Protein AF-A0A8J4FXW0-F1 (afdb_monomer)

Structure (mmCIF, N/CA/C/O backbone):
data_AF-A0A8J4FXW0-F1
#
_entry.id   AF-A0A8J4FXW0-F1
#
loop_
_atom_site.group_PDB
_atom_site.id
_atom_site.type_symbol
_atom_site.label_atom_id
_atom_site.label_alt_id
_atom_site.label_comp_id
_atom_site.label_asym_id
_atom_site.label_entity_id
_atom_site.label_seq_id
_atom_site.pdbx_PDB_ins_code
_atom_site.Cartn_x
_atom_site.Cartn_y
_atom_site.Cartn_z
_atom_site.occupancy
_atom_site.B_iso_or_equiv
_atom_site.auth_seq_id
_atom_site.auth_comp_id
_atom_site.auth_asym_id
_atom_site.auth_atom_id
_atom_site.pdbx_PDB_model_num
ATOM 1 N N . GLY A 1 1 ? -4.677 16.506 39.421 1.00 51.38 1 GLY A N 1
ATOM 2 C CA . GLY A 1 1 ? -5.575 15.761 38.526 1.00 51.38 1 GLY A CA 1
ATOM 3 C C . GLY A 1 1 ? -5.037 14.361 38.397 1.00 51.38 1 GLY A C 1
ATOM 4 O O . GLY A 1 1 ? -3.988 14.200 37.791 1.00 51.38 1 GLY A O 1
ATOM 5 N N . SER A 1 2 ? -5.685 13.391 39.041 1.00 72.25 2 SER A N 1
ATOM 6 C CA . SER A 1 2 ? -5.385 11.975 38.833 1.00 72.25 2 SER A CA 1
ATOM 7 C C . SER A 1 2 ? -5.849 11.640 37.423 1.00 72.25 2 SER A C 1
ATOM 9 O O . SER A 1 2 ? -7.040 11.731 37.149 1.00 72.25 2 SER A O 1
ATOM 11 N N . VAL A 1 3 ? -4.926 11.344 36.512 1.00 66.56 3 VAL A N 1
ATOM 12 C CA . VAL A 1 3 ? -5.305 10.747 35.228 1.00 66.56 3 VAL A CA 1
ATOM 13 C C . VAL A 1 3 ? -5.977 9.419 35.565 1.00 66.56 3 VAL A C 1
ATOM 15 O O . VAL A 1 3 ? -5.443 8.665 36.381 1.00 66.56 3 VAL A O 1
ATOM 18 N N . ASP A 1 4 ? -7.168 9.170 35.024 1.00 86.75 4 ASP A N 1
ATOM 19 C CA . ASP A 1 4 ? -7.931 7.960 35.317 1.00 86.75 4 ASP A CA 1
ATOM 20 C C . ASP A 1 4 ? -7.099 6.729 34.952 1.00 86.75 4 ASP A C 1
ATOM 22 O O . ASP A 1 4 ? -6.928 6.399 33.778 1.00 86.75 4 ASP A O 1
ATOM 26 N N . ASN A 1 5 ? -6.581 6.040 35.974 1.00 90.69 5 ASN A N 1
ATOM 27 C CA . ASN A 1 5 ? -5.757 4.834 35.836 1.00 90.69 5 ASN A CA 1
ATOM 28 C C . ASN A 1 5 ? -6.419 3.803 34.908 1.00 90.69 5 ASN A C 1
ATOM 30 O O . ASN A 1 5 ? -5.742 3.092 34.175 1.00 90.69 5 ASN A O 1
ATOM 34 N N . LYS A 1 6 ? -7.756 3.769 34.889 1.00 90.19 6 LYS A N 1
ATOM 35 C CA . LYS A 1 6 ? -8.545 2.896 34.022 1.00 90.19 6 LYS A CA 1
ATOM 36 C C . LYS A 1 6 ? -8.285 3.133 32.526 1.00 90.19 6 LYS A C 1
ATOM 38 O O . LYS A 1 6 ? -8.030 2.170 31.811 1.00 90.19 6 LYS A O 1
ATOM 43 N N . LEU A 1 7 ? -8.261 4.390 32.075 1.00 89.94 7 LEU A N 1
ATOM 44 C CA . LEU A 1 7 ? -7.981 4.731 30.672 1.00 89.94 7 LEU A CA 1
ATOM 45 C C . LEU A 1 7 ? -6.551 4.354 30.266 1.00 89.94 7 LEU A C 1
ATOM 47 O O . LEU A 1 7 ? -6.287 4.031 29.110 1.00 89.94 7 LEU A O 1
ATOM 51 N N . TRP A 1 8 ? -5.615 4.385 31.217 1.00 92.94 8 TRP A N 1
ATOM 52 C CA . TRP A 1 8 ? -4.237 3.976 30.966 1.00 92.94 8 TRP A CA 1
ATOM 53 C C . TRP A 1 8 ? -4.123 2.464 30.727 1.00 92.94 8 TRP A C 1
ATOM 55 O O . TRP A 1 8 ? -3.470 2.056 29.767 1.00 92.94 8 TRP A O 1
ATOM 65 N N . TYR A 1 9 ? -4.803 1.641 31.532 1.00 94.56 9 TYR A N 1
ATOM 66 C CA . TYR A 1 9 ? -4.827 0.188 31.332 1.00 94.56 9 TYR A CA 1
ATOM 67 C C . TYR A 1 9 ? -5.561 -0.227 30.052 1.00 94.56 9 TYR A C 1
ATOM 69 O O . TYR A 1 9 ? -5.080 -1.115 29.352 1.00 94.56 9 TYR A O 1
ATOM 77 N N . GLU A 1 10 ? -6.673 0.430 29.706 1.00 94.31 10 GLU A N 1
ATOM 78 C CA . GLU A 1 10 ? -7.373 0.183 28.433 1.00 94.31 10 GLU A CA 1
ATOM 79 C C . GLU A 1 10 ? -6.451 0.462 27.239 1.00 94.31 10 GLU A C 1
ATOM 81 O O . GLU A 1 10 ? -6.286 -0.385 26.361 1.00 94.31 10 GLU A O 1
ATOM 86 N N . ARG A 1 11 ? -5.739 1.595 27.264 1.00 94.88 11 ARG A N 1
ATOM 87 C CA . ARG A 1 11 ? -4.770 1.941 26.219 1.00 94.88 11 ARG A CA 1
ATOM 88 C C . ARG A 1 11 ? -3.597 0.961 26.140 1.00 94.88 11 ARG A C 1
ATOM 90 O O . ARG A 1 11 ? -3.092 0.705 25.051 1.00 94.88 11 ARG A O 1
ATOM 97 N N . LEU A 1 12 ? -3.136 0.425 27.270 1.00 95.88 12 LEU A N 1
ATOM 98 C CA . LEU A 1 12 ? -2.104 -0.614 27.265 1.00 95.88 12 LEU A C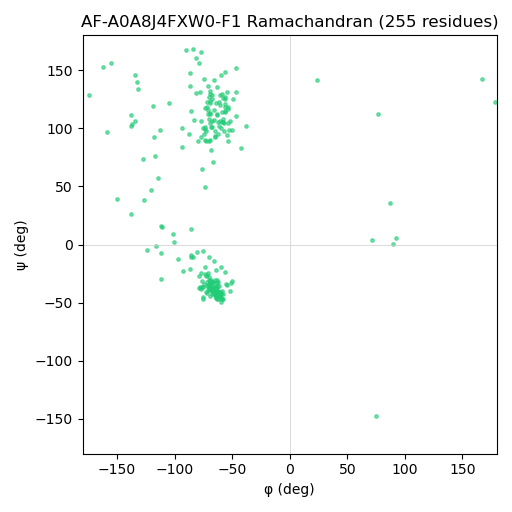A 1
ATOM 99 C C . LEU A 1 12 ? -2.594 -1.915 26.626 1.00 95.88 12 LEU A C 1
ATOM 101 O O . LEU A 1 12 ? -1.815 -2.545 25.914 1.00 95.88 12 LEU A O 1
ATOM 105 N N . GLY A 1 13 ? -3.859 -2.283 26.840 1.00 96.56 13 GLY A N 1
ATOM 106 C CA . GLY A 1 13 ? -4.484 -3.422 26.165 1.00 96.56 13 GLY A CA 1
ATOM 107 C C . GLY A 1 13 ? -4.475 -3.254 24.646 1.00 96.56 13 GLY A C 1
ATOM 108 O O . GLY A 1 13 ? -3.958 -4.112 23.939 1.00 96.56 13 GLY A O 1
ATOM 109 N N . GLU A 1 14 ? -4.918 -2.096 24.149 1.00 94.25 14 GLU A N 1
ATOM 110 C CA . GLU A 1 14 ? -4.908 -1.795 22.707 1.00 94.25 14 GLU A CA 1
ATOM 111 C C . GLU A 1 14 ? -3.497 -1.855 22.095 1.00 94.25 14 GLU A C 1
ATOM 113 O O . GLU A 1 14 ? -3.308 -2.351 20.982 1.00 94.25 14 GLU A O 1
ATOM 118 N N . ILE A 1 15 ? -2.487 -1.358 22.818 1.00 96.19 15 ILE A N 1
ATOM 119 C CA . ILE A 1 15 ? -1.088 -1.407 22.369 1.00 96.19 15 ILE A CA 1
ATOM 120 C C . ILE A 1 15 ? -0.577 -2.852 22.333 1.00 96.19 15 ILE A C 1
ATOM 122 O O . ILE A 1 15 ? 0.146 -3.210 21.400 1.00 96.19 15 ILE A O 1
ATOM 126 N N . ALA A 1 16 ? -0.939 -3.672 23.321 1.00 96.69 16 ALA A N 1
ATOM 127 C CA . ALA A 1 16 ? -0.552 -5.078 23.369 1.00 96.69 16 ALA A CA 1
ATOM 128 C C . ALA A 1 16 ? -1.165 -5.868 22.202 1.00 96.69 16 ALA A C 1
ATOM 130 O O . ALA A 1 16 ? -0.438 -6.574 21.504 1.00 96.69 16 ALA A O 1
ATOM 131 N N . ASP A 1 17 ? -2.454 -5.668 21.920 1.00 95.44 17 ASP A N 1
ATOM 132 C CA . ASP A 1 17 ? -3.143 -6.317 20.798 1.00 95.44 17 ASP A CA 1
ATOM 133 C C . ASP A 1 17 ? -2.530 -5.916 19.447 1.00 95.44 17 ASP A C 1
ATOM 135 O O . ASP A 1 17 ? -2.297 -6.757 18.574 1.00 95.44 17 ASP A O 1
ATOM 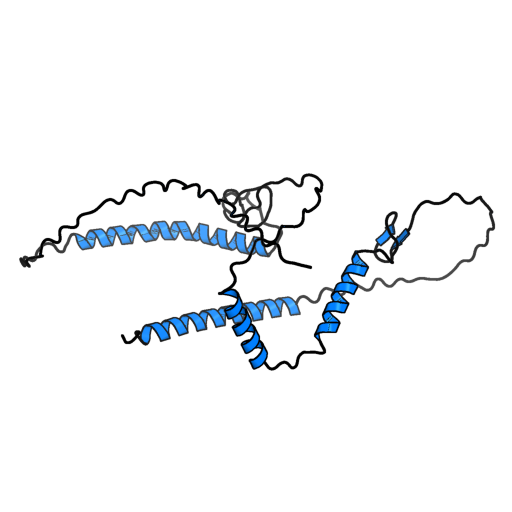139 N N . TYR A 1 18 ? -2.198 -4.631 19.280 1.00 93.94 18 TYR A N 1
ATOM 140 C CA . TYR A 1 18 ? -1.522 -4.145 18.077 1.00 93.94 18 TYR A CA 1
ATOM 141 C C . TYR A 1 18 ? -0.119 -4.751 17.912 1.00 93.94 18 TYR A C 1
ATOM 143 O O . TYR A 1 18 ? 0.279 -5.116 16.801 1.00 93.94 18 TYR A O 1
ATOM 151 N N . ALA A 1 19 ? 0.637 -4.876 19.007 1.00 95.19 19 ALA A N 1
ATOM 152 C CA . ALA A 1 19 ? 1.964 -5.484 18.992 1.00 95.19 19 ALA A CA 1
ATOM 153 C C . ALA A 1 19 ? 1.907 -6.979 18.632 1.00 95.19 19 ALA A C 1
ATOM 155 O O . ALA A 1 19 ? 2.713 -7.434 17.818 1.00 95.19 19 ALA A O 1
ATOM 156 N N . GLU A 1 20 ? 0.930 -7.714 19.167 1.00 97.50 20 GLU A N 1
ATOM 157 C CA . GLU A 1 20 ? 0.695 -9.128 18.856 1.00 97.50 20 GLU A CA 1
ATOM 158 C C . GLU A 1 20 ? 0.349 -9.319 17.372 1.00 97.50 20 GLU A C 1
ATOM 160 O O . GLU A 1 20 ? 0.965 -10.131 16.677 1.00 97.50 20 GLU A O 1
ATOM 165 N N . GLN A 1 21 ? -0.557 -8.496 16.835 1.00 95.12 21 GLN A N 1
ATOM 166 C CA . GLN A 1 21 ? -0.909 -8.533 15.414 1.00 95.12 21 GLN A CA 1
ATOM 167 C C . GLN A 1 21 ? 0.302 -8.240 14.512 1.00 95.12 21 GLN A C 1
ATOM 169 O O . GLN A 1 21 ? 0.498 -8.884 13.476 1.00 95.12 21 GLN A O 1
ATOM 174 N N . TYR A 1 22 ? 1.136 -7.271 14.892 1.00 95.50 22 TYR A N 1
ATOM 175 C CA . TYR A 1 22 ? 2.355 -6.949 14.154 1.00 95.50 22 TYR A CA 1
ATOM 176 C C . TYR A 1 22 ? 3.369 -8.101 14.188 1.00 95.50 22 TYR A C 1
ATOM 178 O O . TYR A 1 22 ? 3.979 -8.419 13.163 1.00 95.50 22 TYR A O 1
ATOM 186 N N . TRP A 1 23 ? 3.522 -8.757 15.338 1.00 95.81 23 TRP A N 1
ATOM 187 C CA . TRP A 1 23 ? 4.402 -9.912 15.483 1.00 95.81 23 TRP A CA 1
ATOM 188 C C . TRP A 1 23 ? 3.940 -11.095 14.624 1.00 95.81 23 TRP A C 1
ATOM 190 O O . TRP A 1 23 ? 4.754 -11.670 13.900 1.00 95.81 23 TRP A O 1
ATOM 200 N N . GLN A 1 24 ? 2.639 -11.390 14.597 1.00 94.06 24 GLN A N 1
ATOM 201 C CA . GLN A 1 24 ? 2.073 -12.432 13.732 1.00 94.06 24 GLN A CA 1
ATOM 202 C C . GLN A 1 24 ? 2.333 -12.156 12.243 1.00 94.06 24 GLN A C 1
ATOM 204 O O . GLN A 1 24 ? 2.748 -13.059 11.513 1.00 94.06 24 GLN A O 1
ATOM 209 N N . ASN A 1 25 ? 2.193 -10.902 11.799 1.00 92.12 25 ASN A N 1
ATOM 210 C CA . ASN A 1 25 ? 2.532 -10.511 10.426 1.00 92.12 25 ASN A CA 1
ATOM 211 C C . ASN A 1 25 ? 4.021 -10.739 10.108 1.00 92.12 25 ASN A C 1
ATOM 213 O O . ASN A 1 25 ? 4.352 -11.205 9.019 1.00 92.12 25 ASN A O 1
ATOM 217 N N . LEU A 1 26 ? 4.927 -10.437 11.046 1.00 92.75 26 LEU A N 1
ATOM 218 C CA . LEU A 1 26 ? 6.362 -10.683 10.865 1.00 92.75 26 LEU A CA 1
ATOM 219 C C . LEU A 1 26 ? 6.697 -12.175 10.796 1.00 92.75 26 LEU A C 1
ATOM 221 O O . LEU A 1 26 ? 7.518 -12.575 9.970 1.00 92.75 26 LEU A O 1
ATOM 225 N N . VAL A 1 27 ? 6.068 -12.993 11.642 1.00 94.50 27 VAL A N 1
ATOM 226 C CA . VAL A 1 27 ? 6.230 -14.453 11.608 1.00 94.50 27 VAL A CA 1
ATOM 227 C C . VAL A 1 27 ? 5.770 -15.002 10.259 1.00 94.50 27 VAL A C 1
ATOM 229 O O . VAL A 1 27 ? 6.479 -15.811 9.664 1.00 94.50 27 VAL A O 1
ATOM 232 N N . GLN A 1 28 ? 4.639 -14.517 9.741 1.00 91.50 28 GLN A N 1
ATOM 233 C CA . GLN A 1 28 ? 4.128 -14.927 8.436 1.00 91.50 28 GLN A CA 1
ATOM 234 C C . GLN A 1 28 ? 5.070 -14.533 7.291 1.00 91.50 28 GLN A C 1
ATOM 236 O O . GLN A 1 28 ? 5.383 -15.374 6.455 1.00 91.50 28 GLN A O 1
ATOM 241 N N . ILE A 1 29 ? 5.577 -13.296 7.278 1.00 88.69 29 ILE A N 1
ATOM 242 C CA . ILE A 1 29 ? 6.549 -12.850 6.264 1.00 88.69 29 ILE A CA 1
ATOM 243 C C . ILE A 1 29 ? 7.809 -13.719 6.308 1.00 88.69 29 ILE A C 1
ATOM 245 O O . ILE A 1 29 ? 8.311 -14.138 5.270 1.00 88.69 29 ILE A O 1
ATOM 249 N N . LYS A 1 30 ? 8.307 -14.033 7.508 1.00 93.25 30 LYS A N 1
ATOM 250 C CA . LYS A 1 30 ? 9.492 -14.880 7.657 1.00 93.25 30 LYS A CA 1
ATOM 251 C C . LYS A 1 30 ? 9.247 -16.308 7.160 1.00 93.25 30 LYS A C 1
ATOM 253 O O . LYS A 1 30 ? 10.141 -16.895 6.563 1.00 93.25 30 LYS A O 1
ATOM 258 N N . ALA A 1 31 ? 8.055 -16.857 7.392 1.00 92.62 31 ALA A N 1
ATOM 259 C CA . ALA A 1 31 ? 7.677 -18.162 6.858 1.00 92.62 31 ALA A CA 1
ATOM 260 C C . ALA A 1 31 ? 7.626 -18.150 5.318 1.00 92.62 31 ALA A C 1
ATOM 262 O O . ALA A 1 31 ? 8.165 -19.053 4.685 1.00 92.62 31 ALA A O 1
ATOM 263 N N . GLU A 1 32 ? 7.060 -17.097 4.719 1.00 89.25 32 GLU A N 1
ATOM 264 C CA . GLU A 1 32 ? 7.025 -16.918 3.260 1.00 89.25 32 GLU A CA 1
ATOM 265 C C . GLU A 1 32 ? 8.438 -16.783 2.651 1.00 89.25 32 GLU A C 1
ATOM 267 O O . GLU A 1 32 ? 8.697 -17.330 1.577 1.00 89.25 32 GLU A O 1
ATOM 272 N N . ASP A 1 33 ? 9.367 -16.111 3.341 1.00 87.81 33 ASP A N 1
ATOM 273 C CA . ASP A 1 33 ? 10.764 -15.968 2.903 1.00 87.81 33 ASP A CA 1
ATOM 274 C C . ASP A 1 33 ? 11.559 -17.286 2.989 1.00 87.81 33 ASP A C 1
ATOM 276 O O . ASP A 1 33 ? 12.371 -17.566 2.105 1.00 87.81 33 ASP A O 1
ATOM 280 N N . GLU A 1 34 ? 11.332 -18.113 4.017 1.00 86.81 34 GLU A N 1
ATOM 281 C CA . GLU A 1 34 ? 11.979 -19.433 4.148 1.00 86.81 34 GLU A CA 1
ATOM 282 C C . GLU A 1 34 ? 11.478 -20.429 3.086 1.00 86.81 34 GLU A C 1
ATOM 284 O O . GLU A 1 34 ? 12.264 -21.214 2.541 1.00 86.81 34 GLU A O 1
ATOM 289 N N . ASP A 1 35 ? 10.189 -20.364 2.735 1.00 84.62 35 ASP A N 1
ATOM 290 C CA . ASP A 1 35 ? 9.612 -21.172 1.655 1.00 84.62 35 ASP A CA 1
ATOM 291 C C . ASP A 1 35 ? 10.066 -20.691 0.267 1.00 84.62 35 ASP A C 1
ATOM 293 O O . ASP A 1 35 ? 10.174 -21.488 -0.675 1.00 84.62 35 ASP A O 1
ATOM 297 N N . TYR A 1 36 ? 10.426 -19.410 0.130 1.00 75.19 36 TYR A N 1
ATOM 298 C CA . TYR A 1 36 ? 11.089 -18.883 -1.059 1.00 75.19 36 TYR A CA 1
ATOM 299 C C . TYR A 1 36 ? 12.573 -19.281 -1.081 1.00 75.19 36 TYR A C 1
ATOM 301 O O . TYR A 1 36 ? 13.479 -18.450 -1.096 1.00 75.19 36 TYR A O 1
ATOM 309 N N . LYS A 1 37 ? 12.856 -20.583 -1.193 1.00 71.00 37 LYS A N 1
ATOM 310 C CA . LYS A 1 37 ? 14.116 -21.025 -1.801 1.00 71.00 37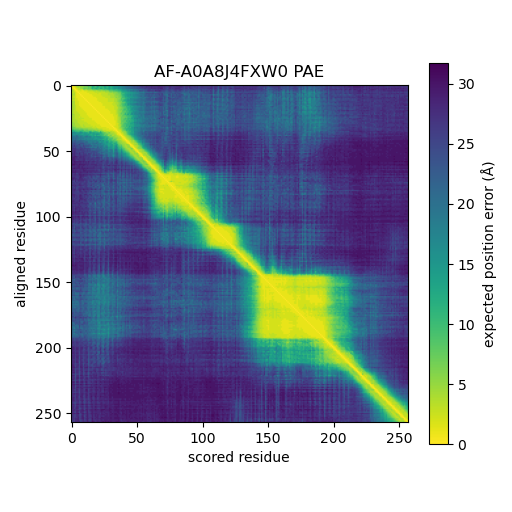 LYS A CA 1
ATOM 311 C C . LYS A 1 37 ? 14.035 -20.657 -3.279 1.00 71.00 37 LYS A C 1
ATOM 313 O O . LYS A 1 37 ? 13.298 -21.330 -4.006 1.00 71.00 37 LYS A O 1
ATOM 318 N N . PRO A 1 38 ? 14.757 -19.625 -3.770 1.00 63.19 38 PRO A N 1
ATOM 319 C CA . PRO A 1 38 ? 14.811 -19.393 -5.201 1.00 63.19 38 PRO A CA 1
ATOM 320 C C . PRO A 1 38 ? 15.323 -20.692 -5.804 1.00 63.19 38 PRO A C 1
ATOM 322 O O . PRO A 1 38 ? 16.410 -21.142 -5.432 1.00 63.19 38 PRO A O 1
ATOM 325 N N . ALA A 1 39 ? 14.507 -21.323 -6.655 1.00 58.81 39 ALA A N 1
ATOM 326 C CA . ALA A 1 39 ? 14.891 -22.529 -7.363 1.00 58.81 39 ALA A CA 1
ATOM 327 C C . ALA A 1 39 ? 16.285 -22.265 -7.918 1.00 58.81 39 ALA A C 1
ATOM 329 O O . ALA A 1 39 ? 16.471 -21.364 -8.742 1.00 58.81 39 ALA A O 1
ATOM 330 N N . THR A 1 40 ? 17.274 -22.957 -7.356 1.00 61.03 40 THR A N 1
ATOM 331 C CA . THR A 1 40 ? 18.656 -22.872 -7.790 1.00 61.03 40 THR A CA 1
ATOM 332 C C . THR A 1 40 ? 18.593 -23.242 -9.254 1.00 61.03 40 THR A C 1
ATOM 334 O O . THR A 1 40 ? 18.303 -24.387 -9.594 1.00 61.03 40 THR A O 1
ATOM 337 N N . ALA A 1 41 ? 18.706 -22.224 -10.114 1.00 55.94 41 ALA A N 1
ATOM 338 C CA . ALA A 1 41 ? 18.569 -22.394 -11.547 1.00 55.94 41 ALA A CA 1
ATOM 339 C C . ALA A 1 41 ? 19.471 -23.571 -11.922 1.00 55.94 41 ALA A C 1
ATOM 341 O O . ALA A 1 41 ? 20.638 -23.552 -11.508 1.00 55.94 41 ALA A O 1
ATOM 342 N N . PRO A 1 42 ? 18.942 -24.612 -12.594 1.00 59.28 42 PRO A N 1
ATOM 343 C CA . PRO A 1 42 ? 19.700 -25.825 -12.835 1.00 59.28 42 PRO A CA 1
ATOM 344 C C . PRO A 1 42 ? 21.002 -25.403 -13.490 1.00 59.28 42 PRO A C 1
ATOM 346 O O . PRO A 1 42 ? 20.989 -24.735 -14.530 1.00 59.28 42 PRO A O 1
ATOM 349 N N . ALA A 1 43 ? 22.108 -25.699 -12.806 1.00 55.91 43 ALA A N 1
ATOM 350 C CA . ALA A 1 43 ? 23.442 -25.401 -13.276 1.00 55.91 43 ALA A CA 1
ATOM 351 C C . ALA A 1 43 ? 23.534 -25.968 -14.690 1.00 55.91 43 ALA A C 1
ATOM 353 O O . ALA A 1 43 ? 23.528 -27.181 -14.891 1.00 55.91 43 ALA A O 1
ATOM 354 N N . ARG A 1 44 ? 23.506 -25.076 -15.682 1.00 54.31 44 ARG A N 1
ATOM 355 C CA . ARG A 1 44 ? 23.578 -25.439 -17.088 1.00 54.31 44 ARG A CA 1
ATOM 356 C C . ARG A 1 44 ? 25.004 -25.928 -17.300 1.00 54.31 44 ARG A C 1
ATOM 358 O O . ARG A 1 44 ? 25.903 -25.124 -17.540 1.00 54.31 44 ARG A O 1
ATOM 365 N N . ALA A 1 45 ? 25.201 -27.227 -17.091 1.00 50.50 45 ALA A N 1
ATOM 366 C CA . ALA A 1 45 ? 26.443 -27.932 -17.323 1.00 50.50 45 ALA A CA 1
ATOM 367 C C . ALA A 1 45 ? 26.867 -27.645 -18.766 1.00 50.50 45 ALA A C 1
ATOM 369 O O . ALA A 1 45 ? 26.251 -28.106 -19.724 1.00 50.50 45 ALA A O 1
ATOM 370 N N . GLN A 1 46 ? 27.870 -26.783 -18.920 1.00 56.72 46 GLN A N 1
ATOM 371 C CA . GLN A 1 46 ? 28.567 -26.617 -20.181 1.00 56.72 46 GLN A CA 1
ATOM 372 C C . GLN A 1 46 ? 29.438 -27.854 -20.368 1.00 56.72 46 GLN A C 1
ATOM 374 O O . GLN A 1 46 ? 30.600 -27.880 -19.967 1.00 56.72 46 GLN A O 1
ATOM 379 N N . GLU A 1 47 ? 28.866 -28.879 -20.989 1.00 46.16 47 GLU A N 1
ATOM 380 C CA . GLU A 1 47 ? 29.636 -29.908 -21.672 1.00 46.16 47 GLU A CA 1
ATOM 381 C C . GLU A 1 47 ? 30.401 -29.230 -22.816 1.00 46.16 47 GLU A C 1
ATOM 383 O O . GLU A 1 47 ? 29.875 -28.959 -23.894 1.00 46.16 47 GLU A O 1
ATOM 388 N N . ARG A 1 48 ? 31.659 -28.869 -22.553 1.00 50.00 48 ARG A N 1
ATOM 389 C CA . ARG A 1 48 ? 32.633 -28.541 -23.595 1.00 50.00 48 ARG A CA 1
ATOM 390 C C . ARG A 1 48 ? 33.420 -29.803 -23.915 1.00 50.00 48 ARG A C 1
ATOM 392 O O . ARG A 1 48 ? 34.513 -30.021 -23.400 1.00 50.00 48 ARG A O 1
ATOM 399 N N . SER A 1 49 ? 32.851 -30.623 -24.788 1.00 51.66 49 SER A N 1
ATOM 400 C CA . SER A 1 49 ? 33.576 -31.660 -25.507 1.00 51.66 49 SER A CA 1
ATOM 401 C C . SER A 1 49 ? 34.459 -31.030 -26.592 1.00 51.66 49 SER A C 1
ATOM 403 O O . SER A 1 49 ? 33.973 -30.358 -27.498 1.00 51.66 49 SER A O 1
ATOM 405 N N . GLY A 1 50 ? 35.764 -31.235 -26.423 1.00 47.72 50 GLY A N 1
ATOM 406 C CA . GLY A 1 50 ? 36.796 -31.565 -27.411 1.00 47.72 50 GLY A CA 1
ATOM 407 C C . GLY A 1 50 ? 36.667 -31.236 -28.910 1.00 47.72 50 GLY A C 1
ATOM 408 O O . GLY A 1 50 ? 35.691 -31.550 -29.578 1.00 47.72 50 GLY A O 1
ATOM 409 N N . SER A 1 51 ? 37.834 -30.839 -29.436 1.00 48.94 51 SER A N 1
ATOM 410 C CA . SER A 1 51 ? 38.402 -31.135 -30.767 1.00 48.94 51 SER A CA 1
ATOM 411 C C . SER A 1 51 ? 37.864 -30.401 -32.005 1.00 48.94 51 SER A C 1
ATOM 413 O O . SER A 1 51 ? 36.783 -30.676 -32.500 1.00 48.94 51 SER A O 1
ATOM 415 N N . ALA A 1 52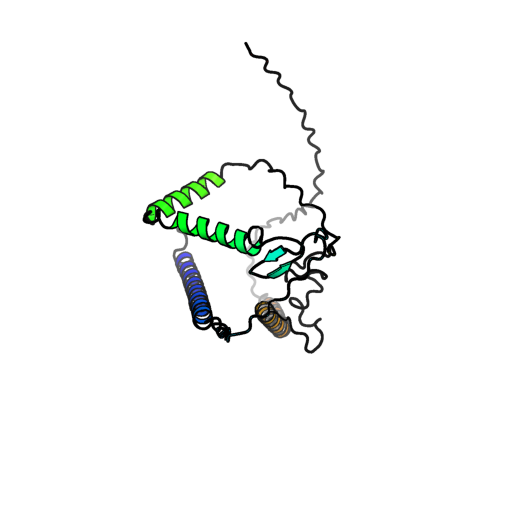 ? 38.699 -29.541 -32.599 1.00 42.72 52 ALA A N 1
ATOM 416 C CA . ALA A 1 52 ? 39.564 -29.937 -33.719 1.00 42.72 52 ALA A CA 1
ATOM 417 C C . ALA A 1 52 ? 40.380 -28.730 -34.217 1.00 42.72 52 ALA A C 1
ATOM 419 O O . ALA A 1 52 ? 39.837 -27.702 -34.619 1.00 42.72 52 ALA A O 1
ATOM 420 N N . GLN A 1 53 ? 41.704 -28.884 -34.207 1.00 52.38 53 GLN A N 1
ATOM 421 C CA . GLN A 1 53 ? 42.635 -28.053 -34.961 1.00 52.38 53 GLN A CA 1
ATOM 422 C C . GLN A 1 53 ? 42.270 -28.097 -36.448 1.00 52.38 53 GLN A C 1
ATOM 424 O O . GLN A 1 53 ? 42.258 -29.180 -37.032 1.00 52.38 53 GLN A O 1
ATOM 429 N N . ARG A 1 54 ? 42.084 -26.937 -37.084 1.00 44.88 54 ARG A N 1
ATOM 430 C CA . ARG A 1 54 ? 42.490 -26.756 -38.480 1.00 44.88 54 ARG A CA 1
ATOM 431 C C . ARG A 1 54 ? 43.141 -25.397 -38.677 1.00 44.88 54 ARG A C 1
ATOM 433 O O . ARG A 1 54 ? 42.522 -24.344 -38.584 1.00 44.88 54 ARG A O 1
ATOM 440 N N . ASP A 1 55 ? 44.429 -25.527 -38.927 1.00 47.91 55 ASP A N 1
ATOM 441 C CA . ASP A 1 55 ? 45.363 -24.578 -39.489 1.00 47.91 55 ASP A CA 1
ATOM 442 C C . ASP A 1 55 ? 44.859 -24.094 -40.861 1.00 47.91 55 ASP A C 1
ATOM 444 O O . ASP A 1 55 ? 44.548 -24.903 -41.739 1.00 47.91 55 ASP A O 1
ATOM 448 N N . SER A 1 56 ? 44.737 -22.780 -41.048 1.00 48.41 56 SER A N 1
ATOM 449 C CA . SER A 1 56 ? 44.745 -22.181 -42.383 1.00 48.41 56 SER A CA 1
ATOM 450 C C . SER A 1 56 ? 45.115 -20.708 -42.288 1.00 48.41 56 SER A C 1
ATOM 452 O O . SER A 1 56 ? 44.312 -19.815 -42.009 1.00 48.41 56 SER A O 1
ATOM 454 N N . THR A 1 57 ? 46.397 -20.480 -42.516 1.00 58.88 57 THR A N 1
ATOM 455 C CA . THR A 1 57 ? 47.015 -19.196 -42.789 1.00 58.88 57 THR A CA 1
ATOM 456 C C . THR A 1 57 ? 46.388 -18.554 -44.030 1.00 58.88 57 THR A C 1
ATOM 458 O O . THR A 1 57 ? 46.657 -18.938 -45.166 1.00 58.88 57 THR A O 1
ATOM 461 N N . ARG A 1 58 ? 45.590 -17.496 -43.845 1.00 43.16 58 ARG A N 1
ATOM 462 C CA . ARG A 1 58 ? 45.325 -16.542 -44.930 1.00 43.16 58 ARG A CA 1
ATOM 463 C C . ARG A 1 58 ? 45.348 -15.111 -44.414 1.00 43.16 58 ARG A C 1
ATOM 465 O O . ARG A 1 58 ? 44.415 -14.624 -43.787 1.00 43.16 58 ARG A O 1
ATOM 472 N N . ARG A 1 59 ? 46.479 -14.458 -44.692 1.00 52.75 59 ARG A N 1
ATOM 473 C CA . ARG A 1 59 ? 46.702 -13.018 -44.556 1.00 52.75 59 ARG A CA 1
ATOM 474 C C . ARG A 1 59 ? 45.649 -12.264 -45.371 1.00 52.75 59 ARG A C 1
ATOM 476 O O . ARG A 1 59 ? 45.671 -12.309 -46.597 1.00 52.75 59 ARG A O 1
ATOM 483 N N . THR A 1 60 ? 44.787 -11.528 -44.681 1.00 47.25 60 THR A N 1
ATOM 484 C CA . THR A 1 60 ? 44.032 -10.398 -45.232 1.00 47.25 60 THR A CA 1
ATOM 485 C C . THR A 1 60 ? 44.161 -9.224 -44.273 1.00 47.25 60 THR A C 1
ATOM 487 O O . THR A 1 60 ? 44.067 -9.390 -43.059 1.00 47.25 60 THR A O 1
ATOM 490 N N . SER A 1 61 ? 44.442 -8.065 -44.854 1.00 44.56 61 SER A N 1
ATOM 491 C CA . SER A 1 61 ? 44.806 -6.786 -44.249 1.00 44.56 61 SER A CA 1
ATOM 492 C C . SER A 1 61 ? 43.931 -6.338 -43.062 1.00 44.56 61 SER A C 1
ATOM 494 O O . SER A 1 61 ? 42.739 -6.657 -43.023 1.00 44.56 61 SER A O 1
ATOM 496 N N . PRO A 1 62 ? 44.483 -5.553 -42.114 1.00 49.69 62 PRO A N 1
ATOM 497 C CA . PRO A 1 62 ? 43.777 -5.127 -40.913 1.00 49.69 62 PRO A CA 1
ATOM 498 C C . PRO A 1 62 ? 42.749 -4.048 -41.268 1.00 49.69 62 PRO A C 1
ATOM 500 O O . PRO A 1 62 ? 43.055 -2.861 -41.345 1.00 49.69 62 PRO A O 1
ATOM 503 N N . LYS A 1 63 ? 41.498 -4.458 -41.482 1.00 50.72 63 LYS A N 1
ATOM 504 C CA . LYS A 1 63 ? 40.361 -3.553 -41.311 1.00 50.72 63 LYS A CA 1
ATOM 505 C C . LYS A 1 63 ? 40.228 -3.324 -39.810 1.00 50.72 63 LYS A C 1
ATOM 507 O O . LYS A 1 63 ? 39.974 -4.276 -39.077 1.00 50.72 63 LYS A O 1
ATOM 512 N N . VAL A 1 64 ? 40.436 -2.087 -39.369 1.00 54.03 64 VAL A N 1
ATOM 513 C CA . VAL A 1 64 ? 40.124 -1.617 -38.016 1.00 54.03 64 VAL A CA 1
ATOM 514 C C . VAL A 1 64 ? 38.659 -1.970 -37.744 1.00 54.03 64 VAL A C 1
ATOM 516 O O . VAL A 1 64 ? 37.746 -1.336 -38.264 1.00 54.03 64 VAL A O 1
ATOM 519 N N . GLN A 1 65 ? 38.433 -3.079 -37.037 1.00 58.19 65 GLN A N 1
ATOM 520 C CA . GLN A 1 65 ? 37.113 -3.484 -36.576 1.00 58.19 65 GLN A CA 1
ATOM 521 C C . GLN A 1 65 ? 36.795 -2.601 -35.378 1.00 58.19 65 GLN A C 1
ATOM 523 O O . GLN A 1 65 ? 37.192 -2.896 -34.253 1.00 58.19 65 GLN A O 1
ATOM 528 N N . GLU A 1 66 ? 36.123 -1.485 -35.635 1.00 61.28 66 GLU A N 1
ATOM 529 C CA . GLU A 1 66 ? 35.541 -0.660 -34.588 1.00 61.28 66 GLU A CA 1
ATOM 530 C C . GLU A 1 66 ? 34.532 -1.504 -33.788 1.00 61.28 66 GLU A C 1
ATOM 532 O O . GLU A 1 66 ? 33.409 -1.774 -34.212 1.00 61.28 66 GLU A O 1
ATOM 537 N N . GLY A 1 67 ? 34.998 -1.977 -32.628 1.00 65.12 67 GLY A N 1
ATOM 538 C CA . GLY A 1 67 ? 34.241 -1.916 -31.382 1.00 65.12 67 GLY A CA 1
ATOM 539 C C . GLY A 1 67 ? 33.276 -3.053 -31.061 1.00 65.12 67 GLY A C 1
ATOM 540 O O . GLY A 1 67 ? 32.245 -2.788 -30.453 1.00 65.12 67 GLY A O 1
ATOM 541 N N . ARG A 1 68 ? 33.563 -4.318 -31.401 1.00 80.69 68 ARG A N 1
ATOM 542 C CA . ARG A 1 68 ? 32.879 -5.442 -30.725 1.00 80.69 68 ARG A CA 1
ATOM 543 C C . ARG A 1 68 ? 33.648 -5.828 -29.467 1.00 80.69 68 ARG A C 1
ATOM 545 O O . ARG A 1 68 ? 34.592 -6.609 -29.515 1.00 80.69 68 ARG A O 1
ATOM 552 N N . HIS A 1 69 ? 33.215 -5.267 -28.353 1.00 88.75 69 HIS A N 1
ATOM 553 C CA . HIS A 1 69 ? 33.669 -5.592 -27.011 1.00 88.75 69 HIS A CA 1
ATOM 554 C C . HIS A 1 69 ? 33.008 -6.885 -26.516 1.00 88.75 69 HIS A C 1
ATOM 556 O O . HIS A 1 69 ? 31.938 -7.277 -26.990 1.00 88.75 69 HIS A O 1
ATOM 562 N N . TYR A 1 70 ? 33.631 -7.585 -25.570 1.00 91.62 70 TYR A N 1
ATOM 563 C CA . TYR A 1 70 ? 33.033 -8.782 -24.968 1.00 91.62 70 TYR A CA 1
ATOM 564 C C . TYR A 1 70 ? 32.835 -8.570 -23.468 1.00 91.62 70 TYR A C 1
ATOM 566 O O . TYR A 1 70 ? 33.778 -8.352 -22.700 1.00 91.62 70 TYR A O 1
ATOM 574 N N . CYS A 1 71 ? 31.576 -8.650 -23.043 1.00 93.62 71 CYS A N 1
ATOM 575 C CA . CYS A 1 71 ? 31.172 -8.591 -21.652 1.00 93.62 71 CYS A CA 1
ATOM 576 C C . CYS A 1 71 ? 30.793 -9.994 -21.173 1.00 93.62 71 CYS A C 1
ATOM 578 O O . CYS A 1 71 ? 29.842 -10.575 -21.687 1.00 93.62 71 CYS A O 1
ATOM 580 N N . SER A 1 72 ? 31.440 -10.525 -20.135 1.00 92.62 72 SER A N 1
ATOM 581 C CA . SER A 1 72 ? 31.103 -11.851 -19.587 1.00 92.62 72 SER A CA 1
ATOM 582 C C . SER A 1 72 ? 29.634 -11.995 -19.166 1.00 92.62 72 SER A C 1
ATOM 584 O O . SER A 1 72 ? 29.122 -13.108 -19.115 1.00 92.62 72 SER A O 1
ATOM 586 N N . HIS A 1 73 ? 28.954 -10.881 -18.872 1.00 91.69 73 HIS A N 1
ATOM 587 C CA . HIS A 1 73 ? 27.558 -10.872 -18.436 1.00 91.69 73 HIS A CA 1
ATOM 588 C C . HIS A 1 73 ? 26.547 -10.695 -19.584 1.00 91.69 73 HIS A C 1
ATOM 590 O O . HIS A 1 73 ? 25.386 -11.072 -19.432 1.00 91.69 73 HIS A O 1
ATOM 596 N N . HIS A 1 74 ? 26.973 -10.119 -20.714 1.00 89.62 74 HIS A N 1
ATOM 597 C CA . HIS A 1 74 ? 26.097 -9.760 -21.839 1.00 89.62 74 HIS A CA 1
ATOM 598 C C . HIS A 1 74 ? 26.523 -10.374 -23.187 1.00 89.62 74 HIS A C 1
ATOM 600 O O . HIS A 1 74 ? 25.810 -10.221 -24.173 1.00 89.62 74 HIS A O 1
ATOM 606 N N . GLY A 1 75 ? 27.655 -11.078 -23.249 1.00 90.69 75 GLY A N 1
ATOM 607 C CA . GLY A 1 75 ? 28.246 -11.587 -24.487 1.00 90.69 75 GLY A CA 1
ATOM 608 C C . GLY A 1 75 ? 28.930 -10.492 -25.313 1.00 90.69 75 GLY A C 1
ATOM 609 O O . GLY A 1 75 ? 29.497 -9.544 -24.767 1.00 90.69 75 GLY A O 1
ATOM 610 N N . GLN A 1 76 ? 28.898 -10.628 -26.642 1.00 92.00 76 GLN A N 1
ATOM 611 C CA . GLN A 1 76 ? 29.415 -9.601 -27.553 1.00 92.00 76 GLN A CA 1
ATOM 612 C C . GLN A 1 76 ? 28.546 -8.346 -27.479 1.00 92.00 76 GLN A C 1
ATOM 614 O O . GLN A 1 76 ? 27.337 -8.404 -27.694 1.00 92.00 76 GLN A O 1
ATOM 619 N N . ASN A 1 77 ? 29.168 -7.209 -27.199 1.00 85.44 77 ASN A N 1
ATOM 620 C CA . ASN A 1 77 ? 28.506 -5.929 -27.038 1.00 85.44 77 ASN A CA 1
ATOM 621 C C . ASN A 1 77 ? 29.271 -4.842 -27.803 1.00 85.44 77 ASN A C 1
ATOM 623 O O . ASN A 1 77 ? 30.491 -4.875 -27.889 1.00 85.44 77 ASN A O 1
ATOM 627 N N . ALA A 1 78 ? 28.564 -3.866 -28.363 1.00 90.00 78 ALA A N 1
ATOM 628 C CA . ALA A 1 78 ? 29.190 -2.769 -29.106 1.00 90.00 78 ALA A CA 1
ATOM 629 C C . ALA A 1 78 ? 29.644 -1.612 -28.202 1.00 90.00 78 ALA A C 1
ATOM 631 O O . ALA A 1 78 ? 30.255 -0.658 -28.664 1.00 90.00 78 ALA A O 1
ATOM 632 N N . THR A 1 79 ? 29.266 -1.652 -26.921 1.00 90.38 79 THR A N 1
ATOM 633 C CA . THR A 1 79 ? 29.268 -0.454 -26.069 1.00 90.38 79 THR A CA 1
ATOM 634 C C . THR A 1 79 ? 30.309 -0.464 -24.960 1.00 90.38 79 THR A C 1
ATOM 636 O O . THR A 1 79 ? 30.737 0.606 -24.546 1.00 90.38 79 THR A O 1
ATOM 639 N N . HIS A 1 80 ? 30.689 -1.633 -24.439 1.00 90.06 80 HIS A N 1
ATOM 640 C CA . HIS A 1 80 ? 31.614 -1.728 -23.311 1.00 90.06 80 HIS A CA 1
ATOM 641 C C . HIS A 1 80 ? 32.220 -3.126 -23.168 1.00 90.06 80 HIS A C 1
ATOM 643 O O . HIS A 1 80 ? 31.577 -4.130 -23.493 1.00 90.06 80 HIS A O 1
ATOM 649 N N . ASP A 1 81 ? 33.423 -3.189 -22.599 1.00 93.56 81 ASP A N 1
ATOM 650 C CA . ASP A 1 81 ? 34.057 -4.433 -22.165 1.00 93.56 81 ASP A CA 1
ATOM 651 C C . ASP A 1 81 ? 33.598 -4.851 -20.763 1.00 93.56 81 ASP A C 1
ATOM 653 O O . ASP A 1 81 ? 33.009 -4.084 -20.001 1.00 93.56 81 ASP A O 1
ATOM 657 N N . THR A 1 82 ? 33.918 -6.088 -20.375 1.00 93.00 82 THR A N 1
ATOM 658 C CA . THR A 1 82 ? 33.610 -6.629 -19.036 1.00 93.00 82 THR A CA 1
ATOM 659 C C . THR A 1 82 ? 34.066 -5.712 -17.888 1.00 93.00 82 THR A C 1
ATOM 661 O O . THR A 1 82 ? 33.401 -5.658 -16.853 1.00 93.00 82 THR A O 1
ATOM 664 N N . LYS A 1 83 ? 35.173 -4.976 -18.064 1.00 91.12 83 LYS A N 1
ATOM 665 C CA . LYS A 1 83 ? 35.731 -4.064 -17.049 1.00 91.12 83 LYS A CA 1
ATOM 666 C C . LYS A 1 83 ? 34.832 -2.852 -16.777 1.00 91.12 83 LYS A C 1
ATOM 668 O O . LYS A 1 83 ? 34.738 -2.421 -15.631 1.00 91.12 83 LYS A O 1
ATOM 673 N N . ASP A 1 84 ? 34.108 -2.390 -17.792 1.00 90.38 84 ASP A N 1
ATOM 674 C CA . ASP A 1 84 ? 33.239 -1.209 -17.727 1.00 90.38 84 ASP A CA 1
ATOM 675 C C . ASP A 1 84 ? 31.757 -1.584 -17.588 1.00 90.38 84 ASP A C 1
ATOM 677 O O . ASP A 1 84 ? 30.861 -0.740 -17.658 1.00 90.38 84 ASP A O 1
ATOM 681 N N . CYS A 1 85 ? 31.466 -2.868 -17.357 1.00 89.69 85 CYS A N 1
ATOM 682 C CA . CYS A 1 85 ? 30.107 -3.334 -17.156 1.00 89.69 85 CYS A CA 1
ATOM 683 C C . CYS A 1 85 ? 29.531 -2.759 -15.857 1.00 89.69 85 CYS A C 1
ATOM 685 O O . CYS A 1 85 ? 29.851 -3.198 -14.747 1.00 89.69 85 CYS A O 1
ATOM 687 N N . ARG A 1 86 ? 28.610 -1.803 -16.002 1.00 92.25 86 ARG A N 1
ATOM 688 C CA . ARG A 1 86 ? 27.927 -1.138 -14.885 1.00 92.25 86 ARG A CA 1
ATOM 689 C C . ARG A 1 86 ? 27.256 -2.124 -13.923 1.00 92.25 86 ARG A C 1
ATOM 691 O O . ARG A 1 86 ? 27.251 -1.883 -12.720 1.00 92.25 86 ARG A O 1
ATOM 698 N N . VAL A 1 87 ? 26.731 -3.239 -14.434 1.00 90.62 87 VAL A N 1
ATOM 699 C CA . VAL A 1 87 ? 26.085 -4.285 -13.621 1.00 90.62 87 VAL A CA 1
ATOM 700 C C . VAL A 1 87 ? 27.097 -4.974 -12.698 1.00 90.62 87 VAL A C 1
ATOM 702 O O . VAL A 1 87 ? 26.816 -5.173 -11.516 1.00 90.62 87 VAL A O 1
ATOM 705 N N . LEU A 1 88 ? 28.294 -5.291 -13.204 1.00 87.88 88 LEU A N 1
ATOM 706 C CA . LEU A 1 88 ? 29.357 -5.911 -12.407 1.00 87.88 88 LEU A CA 1
ATOM 707 C C . LEU A 1 88 ? 29.979 -4.921 -11.418 1.00 87.88 88 LEU A C 1
ATOM 709 O O . LEU A 1 88 ? 30.214 -5.275 -10.261 1.00 87.88 88 LEU A O 1
ATOM 713 N N . ASN A 1 89 ? 30.201 -3.677 -11.840 1.00 86.44 89 ASN A N 1
ATOM 714 C CA . ASN A 1 89 ? 30.807 -2.663 -10.978 1.00 86.44 89 ASN A CA 1
ATOM 715 C C . ASN A 1 89 ? 29.848 -2.196 -9.871 1.00 86.44 89 ASN A C 1
ATOM 717 O O . ASN A 1 89 ? 30.279 -2.043 -8.731 1.00 86.44 89 ASN A O 1
ATOM 721 N N . GLY A 1 90 ? 28.541 -2.098 -10.143 1.00 81.38 90 GLY A N 1
ATOM 722 C CA . GLY A 1 90 ? 27.540 -1.766 -9.122 1.00 81.38 90 GLY A CA 1
ATOM 723 C C . GLY A 1 90 ? 27.464 -2.791 -7.984 1.00 81.38 90 GLY A C 1
ATOM 724 O O . GLY A 1 90 ? 27.300 -2.416 -6.824 1.00 81.38 90 GLY A O 1
ATOM 725 N N . ARG A 1 91 ? 27.659 -4.084 -8.284 1.00 74.75 91 ARG A N 1
ATOM 726 C CA . ARG A 1 91 ? 27.696 -5.144 -7.261 1.00 74.75 91 ARG A CA 1
ATOM 727 C C . ARG A 1 91 ? 28.949 -5.081 -6.390 1.00 74.75 91 ARG A C 1
ATOM 729 O O . ARG A 1 91 ? 28.851 -5.271 -5.181 1.00 74.75 91 ARG A O 1
ATOM 736 N N . LYS A 1 92 ? 30.113 -4.782 -6.975 1.00 72.94 92 LYS A N 1
ATOM 737 C CA . LYS A 1 92 ? 31.371 -4.646 -6.220 1.00 72.94 92 LYS A CA 1
ATOM 738 C C . LYS A 1 92 ? 31.318 -3.480 -5.233 1.00 72.94 92 LYS A C 1
ATOM 740 O O . LYS A 1 92 ? 31.749 -3.642 -4.098 1.00 72.94 92 LYS A O 1
ATOM 745 N N . SER A 1 93 ? 30.731 -2.351 -5.633 1.00 67.19 93 SER A N 1
ATOM 746 C CA . SER A 1 93 ? 30.573 -1.181 -4.759 1.00 67.19 93 SER A CA 1
ATOM 747 C C . SER A 1 93 ? 29.611 -1.420 -3.591 1.00 67.19 93 SER A C 1
ATOM 749 O O . SER A 1 93 ? 29.829 -0.874 -2.513 1.00 67.19 93 SER A O 1
ATOM 751 N N . ALA A 1 94 ? 28.575 -2.245 -3.777 1.00 60.66 94 ALA A N 1
ATOM 752 C CA . ALA A 1 94 ? 27.649 -2.620 -2.705 1.00 60.66 94 ALA A CA 1
ATOM 753 C C . ALA A 1 94 ? 28.253 -3.660 -1.741 1.00 60.66 94 ALA A C 1
ATOM 755 O O . ALA A 1 94 ? 28.040 -3.595 -0.532 1.00 60.66 94 ALA A O 1
ATOM 756 N N . ALA A 1 95 ? 29.050 -4.602 -2.256 1.00 59.78 95 ALA A N 1
ATOM 757 C CA . ALA A 1 95 ? 29.710 -5.612 -1.430 1.00 59.78 95 ALA A CA 1
ATOM 758 C C . ALA A 1 95 ? 30.818 -5.012 -0.543 1.00 59.78 95 ALA A C 1
ATOM 760 O O . ALA A 1 95 ? 30.934 -5.384 0.625 1.00 59.78 95 ALA A O 1
ATOM 761 N N . SER A 1 96 ? 31.590 -4.040 -1.047 1.00 58.84 96 SER A N 1
ATOM 762 C CA . SER A 1 96 ? 32.634 -3.378 -0.251 1.00 58.84 96 SER A CA 1
ATOM 763 C C . SER A 1 96 ? 32.070 -2.493 0.867 1.00 58.84 96 SER A C 1
ATOM 765 O O . SER A 1 96 ? 32.663 -2.423 1.941 1.00 58.84 96 SER A O 1
ATOM 767 N N . THR A 1 97 ? 30.892 -1.885 0.682 1.00 58.03 97 THR A N 1
ATOM 768 C CA . THR A 1 97 ? 30.218 -1.130 1.758 1.00 58.03 97 THR A CA 1
ATOM 769 C C . THR A 1 97 ? 29.628 -2.033 2.839 1.00 58.03 97 THR A C 1
ATOM 771 O O . THR A 1 97 ? 29.531 -1.613 3.993 1.00 58.03 97 THR A O 1
ATOM 774 N N . SER A 1 98 ? 29.266 -3.274 2.501 1.00 55.41 98 SER A N 1
ATOM 775 C CA . SER A 1 98 ? 28.768 -4.243 3.481 1.00 55.41 98 SER A CA 1
ATOM 776 C C . SER A 1 98 ? 29.895 -4.867 4.313 1.00 55.41 98 SER A C 1
ATOM 778 O O . SER A 1 98 ? 29.717 -5.063 5.512 1.00 55.41 98 SER A O 1
ATOM 780 N N . ALA A 1 99 ? 31.067 -5.119 3.717 1.00 53.28 99 ALA A N 1
ATOM 781 C CA . ALA A 1 99 ? 32.218 -5.681 4.431 1.00 53.28 99 ALA A CA 1
ATOM 782 C C . ALA A 1 99 ? 32.821 -4.697 5.453 1.00 53.28 99 ALA A C 1
ATOM 784 O O . ALA A 1 99 ? 33.206 -5.093 6.547 1.00 53.28 99 ALA A O 1
ATOM 785 N N . GLN A 1 100 ? 32.820 -3.393 5.159 1.00 53.78 100 GLN A N 1
ATOM 786 C CA . GLN A 1 100 ? 33.377 -2.381 6.067 1.00 53.78 100 GLN A CA 1
ATOM 787 C C . GLN A 1 100 ? 32.478 -2.070 7.286 1.00 53.78 100 GLN A C 1
ATOM 789 O O . GLN A 1 100 ? 32.874 -1.312 8.170 1.00 53.78 100 GLN A O 1
ATOM 794 N N . ARG A 1 101 ? 31.264 -2.638 7.355 1.00 52.03 101 ARG A N 1
ATOM 795 C CA . ARG A 1 101 ? 30.332 -2.454 8.483 1.00 52.03 101 ARG A CA 1
ATOM 796 C C . ARG A 1 101 ? 30.363 -3.572 9.525 1.00 52.03 101 ARG A C 1
ATOM 798 O O . ARG A 1 101 ? 29.796 -3.370 10.595 1.00 52.03 101 ARG A O 1
ATOM 805 N N . GLN A 1 102 ? 31.000 -4.710 9.249 1.00 52.72 102 GLN A N 1
ATOM 806 C CA . GLN A 1 102 ? 30.957 -5.857 10.165 1.00 52.72 102 GLN A CA 1
ATOM 807 C C . GLN A 1 102 ? 32.032 -5.824 11.265 1.00 52.72 102 GLN A C 1
ATOM 809 O O . GLN A 1 102 ? 31.791 -6.366 12.334 1.00 52.72 102 GLN A O 1
ATOM 814 N N . ASP A 1 103 ? 33.132 -5.083 11.095 1.00 51.56 103 ASP A N 1
ATOM 815 C CA . ASP A 1 103 ? 34.223 -5.016 12.092 1.00 51.56 103 ASP A CA 1
ATOM 816 C C . ASP A 1 103 ? 34.026 -3.973 13.216 1.00 51.56 103 ASP A C 1
ATOM 818 O O . ASP A 1 103 ? 34.958 -3.641 13.947 1.00 51.56 103 ASP A O 1
ATOM 822 N N . LYS A 1 104 ? 32.820 -3.411 13.383 1.00 53.06 104 LYS A N 1
ATOM 823 C CA . LYS A 1 104 ? 32.564 -2.339 14.372 1.00 53.06 104 LYS A CA 1
ATOM 824 C C . LYS A 1 104 ? 31.256 -2.464 15.162 1.00 53.06 104 LYS A C 1
ATOM 826 O O . LYS A 1 104 ? 30.719 -1.451 15.606 1.00 53.06 104 LYS A O 1
ATOM 831 N N . GLN A 1 105 ? 30.717 -3.669 15.349 1.00 48.47 105 GLN A N 1
ATOM 832 C CA . GLN A 1 105 ? 29.452 -3.852 16.077 1.00 48.47 105 GLN A CA 1
ATOM 833 C C . GLN A 1 105 ? 29.516 -4.874 17.217 1.00 48.47 105 GLN A C 1
ATOM 835 O O . GLN A 1 105 ? 28.854 -5.901 17.175 1.00 48.47 105 GLN A O 1
ATOM 840 N N . GLU A 1 106 ? 30.172 -4.483 18.305 1.00 52.81 106 GLU A N 1
ATOM 841 C CA . GLU A 1 106 ? 29.642 -4.723 19.657 1.00 52.81 106 GLU A CA 1
ATOM 842 C 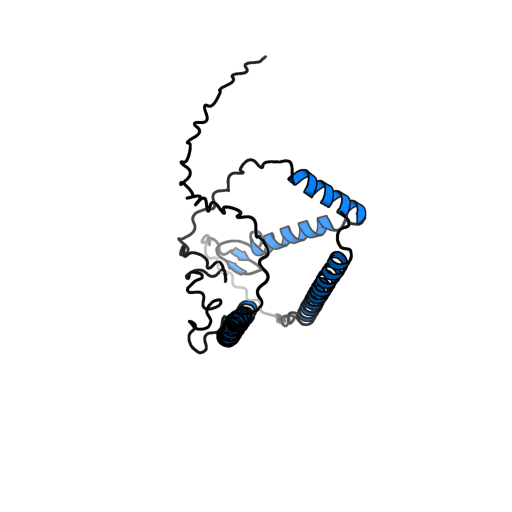C . GLU A 1 106 ? 29.447 -3.379 20.378 1.00 52.81 106 GLU A C 1
ATOM 844 O O . GLU A 1 106 ? 29.862 -3.165 21.509 1.00 52.81 106 GLU A O 1
ATOM 849 N N . GLU A 1 107 ? 28.832 -2.410 19.693 1.00 63.59 107 GLU A N 1
ATOM 850 C CA . GLU A 1 107 ? 28.332 -1.208 20.365 1.00 63.59 107 GLU A CA 1
ATOM 851 C C . GLU A 1 107 ? 27.097 -1.624 21.180 1.00 63.59 107 GLU A C 1
ATOM 853 O O . GLU A 1 107 ? 26.125 -2.137 20.601 1.00 63.59 107 GLU A O 1
ATOM 858 N N . SER A 1 108 ? 27.168 -1.467 22.508 1.00 80.12 108 SER A N 1
ATOM 859 C CA . SER A 1 108 ? 26.113 -1.892 23.430 1.00 80.12 108 SER A CA 1
ATOM 860 C C . SER A 1 108 ? 24.777 -1.246 23.049 1.00 80.12 108 SER A C 1
ATOM 862 O O . SER A 1 108 ? 24.716 -0.143 22.491 1.00 80.12 108 SER A O 1
ATOM 864 N N . LEU A 1 109 ? 23.682 -1.962 23.310 1.00 80.25 109 LEU A N 1
ATOM 865 C CA . LEU A 1 109 ? 22.334 -1.502 22.983 1.00 80.25 109 LEU A CA 1
ATOM 866 C C . LEU A 1 109 ? 22.043 -0.121 23.605 1.00 80.25 109 LEU A C 1
ATOM 868 O O . LEU A 1 109 ? 21.401 0.715 22.969 1.00 80.25 109 LEU A O 1
ATOM 872 N N . ASP A 1 110 ? 22.597 0.143 24.789 1.00 80.25 110 ASP A N 1
ATOM 873 C CA . ASP A 1 110 ? 22.443 1.406 25.513 1.00 80.25 110 ASP A CA 1
ATOM 874 C C . ASP A 1 110 ? 23.085 2.581 24.774 1.00 80.25 110 ASP A C 1
ATOM 876 O O . ASP A 1 110 ? 22.530 3.681 24.733 1.00 80.25 110 ASP A O 1
ATOM 880 N N . GLU A 1 111 ? 24.217 2.358 24.107 1.00 85.50 111 GLU A N 1
ATOM 881 C CA . GLU A 1 111 ? 24.896 3.417 23.366 1.00 85.50 111 GLU A CA 1
ATOM 882 C C . GLU A 1 111 ? 24.192 3.730 22.038 1.00 85.50 111 GLU A C 1
ATOM 884 O O . GLU A 1 111 ? 24.081 4.897 21.639 1.00 85.50 111 GLU A O 1
ATOM 889 N N . LYS A 1 112 ? 23.568 2.717 21.423 1.00 85.12 112 LYS A N 1
ATOM 890 C CA . LYS A 1 112 ? 22.664 2.912 20.277 1.00 85.12 112 LYS A CA 1
ATOM 891 C C . LYS A 1 112 ? 21.423 3.713 20.675 1.00 85.12 112 LYS A C 1
ATOM 893 O O . LYS A 1 112 ? 21.043 4.632 19.944 1.00 85.12 112 LYS A O 1
ATOM 898 N N . ILE A 1 113 ? 20.830 3.423 21.837 1.00 88.94 113 ILE A N 1
ATOM 899 C CA . ILE A 1 113 ? 19.696 4.186 22.379 1.00 88.94 113 ILE A CA 1
ATOM 900 C C . ILE A 1 113 ? 20.127 5.632 22.668 1.00 88.94 113 ILE A C 1
ATOM 902 O O . ILE A 1 113 ? 19.479 6.572 22.203 1.00 88.94 113 ILE A O 1
ATOM 906 N N . ALA A 1 114 ? 21.268 5.841 23.329 1.00 88.38 114 ALA A N 1
ATOM 907 C CA . ALA A 1 114 ? 21.785 7.178 23.630 1.00 88.38 114 ALA A CA 1
ATOM 908 C C . ALA A 1 114 ? 22.128 7.994 22.368 1.00 88.38 114 ALA A C 1
ATOM 910 O O . ALA A 1 114 ? 21.992 9.224 22.359 1.00 88.38 114 ALA A O 1
ATOM 911 N N . ARG A 1 115 ? 22.581 7.345 21.287 1.00 87.19 115 ARG A N 1
ATOM 912 C CA . ARG A 1 115 ? 22.827 8.000 19.993 1.00 87.19 115 ARG A CA 1
ATOM 913 C C . ARG A 1 115 ? 21.520 8.375 19.293 1.00 87.19 115 ARG A C 1
ATOM 915 O O . ARG A 1 115 ? 21.416 9.486 18.775 1.00 87.19 115 ARG A O 1
ATOM 922 N N . ALA A 1 116 ? 20.522 7.493 19.317 1.00 85.62 116 ALA A N 1
ATOM 923 C CA . ALA A 1 116 ? 19.210 7.760 18.732 1.00 85.62 116 ALA A CA 1
ATOM 924 C C . ALA A 1 116 ? 18.499 8.929 19.435 1.00 85.62 116 ALA A C 1
ATOM 926 O O . ALA A 1 116 ? 18.013 9.842 18.769 1.00 85.62 116 ALA A O 1
ATOM 927 N N . VAL A 1 117 ? 18.520 8.962 20.772 1.00 91.31 117 VAL A N 1
ATOM 928 C CA . VAL A 1 117 ? 17.930 10.058 21.561 1.00 91.31 117 VAL A CA 1
ATOM 929 C C . VAL A 1 117 ? 18.626 11.394 21.274 1.00 91.31 117 VAL A C 1
ATOM 931 O O . VAL A 1 117 ? 17.951 12.403 21.062 1.00 91.31 117 VAL A O 1
ATOM 934 N N . ARG A 1 118 ? 19.964 11.412 21.176 1.00 87.12 118 ARG A N 1
ATOM 935 C CA . ARG A 1 118 ? 20.719 12.623 20.799 1.00 87.12 118 ARG A CA 1
ATOM 936 C C . ARG A 1 118 ? 20.384 13.118 19.392 1.00 87.12 118 ARG A C 1
ATOM 938 O O . ARG A 1 118 ? 20.235 14.322 19.206 1.00 87.12 118 ARG A O 1
ATOM 945 N N . ALA A 1 119 ? 20.230 12.218 18.423 1.00 82.56 119 ALA A N 1
ATOM 946 C CA . ALA A 1 119 ? 19.870 12.594 17.056 1.00 82.56 119 ALA A CA 1
ATOM 947 C C . ALA A 1 119 ? 18.472 13.233 16.985 1.00 82.56 119 ALA A C 1
ATOM 949 O O . ALA A 1 119 ? 18.306 14.273 16.353 1.00 82.56 119 ALA A O 1
ATOM 950 N N . VAL A 1 120 ? 17.487 12.666 17.689 1.00 78.94 120 VAL A N 1
ATOM 951 C CA . VAL A 1 120 ? 16.118 13.210 17.726 1.00 78.94 120 VAL A CA 1
ATOM 952 C C . VAL A 1 120 ? 16.080 14.583 18.404 1.00 78.94 120 VAL A C 1
ATOM 954 O O . VAL A 1 120 ? 15.416 15.495 17.909 1.00 78.94 120 VAL A O 1
ATOM 957 N N . LEU A 1 121 ? 16.823 14.770 19.497 1.00 81.56 121 LEU A N 1
ATOM 958 C CA . LEU A 1 121 ? 16.905 16.067 20.175 1.00 81.56 121 LEU A CA 1
ATOM 959 C C . LEU A 1 121 ? 17.622 17.128 19.326 1.00 81.56 121 LEU A C 1
ATOM 961 O O . LEU A 1 121 ? 17.182 18.275 19.299 1.00 81.56 121 LEU A O 1
ATOM 965 N N . ALA A 1 122 ? 18.663 16.754 18.575 1.00 72.50 122 ALA A N 1
ATOM 966 C CA . ALA A 1 122 ? 19.353 17.674 17.669 1.00 72.50 122 ALA A CA 1
ATOM 967 C C . ALA A 1 122 ? 18.445 18.152 16.520 1.00 72.50 122 ALA A C 1
ATOM 969 O O . ALA A 1 122 ? 18.477 19.324 16.149 1.00 72.50 122 ALA A O 1
ATOM 970 N N . THR A 1 123 ? 17.564 17.287 16.006 1.00 64.62 123 THR A N 1
ATOM 971 C CA . THR A 1 123 ? 16.642 17.659 14.917 1.00 64.62 123 THR A CA 1
ATOM 972 C C . THR A 1 123 ? 15.532 18.634 15.320 1.00 64.62 123 THR A C 1
ATOM 974 O O . THR A 1 123 ? 14.870 19.177 14.441 1.00 64.62 123 THR A O 1
ATOM 977 N N . GLN A 1 124 ? 15.329 18.906 16.616 1.00 63.09 124 GLN A N 1
ATOM 978 C CA . GLN A 1 124 ? 14.309 19.867 17.062 1.00 63.09 124 GLN A CA 1
ATOM 979 C C . GLN A 1 124 ? 14.778 21.334 17.039 1.00 63.09 124 GLN A C 1
ATOM 981 O O . GLN A 1 124 ? 13.940 22.225 17.159 1.00 63.09 124 GLN A O 1
ATOM 986 N N . HIS A 1 125 ? 16.075 21.608 16.839 1.00 51.75 125 HIS A N 1
ATOM 987 C CA . HIS A 1 125 ? 16.623 22.973 16.904 1.00 51.75 125 HIS A CA 1
ATOM 988 C C . HIS A 1 125 ? 17.211 23.524 15.596 1.00 51.75 125 HIS A C 1
ATOM 990 O O . HIS A 1 125 ? 17.597 24.691 15.566 1.00 51.75 125 HIS A O 1
ATOM 996 N N . GLU A 1 126 ? 17.223 22.765 14.498 1.00 43.34 126 GLU A N 1
ATOM 997 C CA . GLU A 1 126 ? 17.757 23.253 13.220 1.00 43.34 126 GLU A CA 1
ATOM 998 C C . GLU A 1 126 ? 16.665 23.413 12.156 1.00 43.34 126 GLU A C 1
ATOM 1000 O O . GLU A 1 126 ? 16.274 22.477 11.458 1.00 43.34 126 GLU A O 1
ATOM 1005 N N . ALA A 1 127 ? 16.201 24.657 11.995 1.00 53.75 127 ALA A N 1
ATOM 1006 C CA . ALA A 1 127 ? 15.529 25.106 10.784 1.00 53.75 127 ALA A CA 1
ATOM 1007 C C . ALA A 1 127 ? 16.483 24.913 9.593 1.00 53.75 127 ALA A C 1
ATOM 1009 O O . ALA A 1 127 ? 17.468 25.632 9.435 1.00 53.75 127 ALA A O 1
ATOM 1010 N N . THR A 1 128 ? 16.209 23.900 8.776 1.00 45.66 128 THR A N 1
ATOM 1011 C CA . THR A 1 128 ? 17.072 23.471 7.675 1.00 45.66 128 THR A CA 1
ATOM 1012 C C . THR A 1 128 ? 17.087 24.522 6.551 1.00 45.66 128 THR A C 1
ATOM 1014 O O . THR A 1 128 ? 16.026 24.809 5.988 1.00 45.66 128 THR A O 1
ATOM 1017 N N . PRO A 1 129 ? 18.244 25.090 6.158 1.00 52.78 129 PRO A N 1
ATOM 1018 C CA . PRO A 1 129 ? 18.336 25.887 4.941 1.00 52.78 129 PRO A CA 1
ATOM 1019 C C . PRO A 1 129 ? 18.229 24.982 3.705 1.00 52.78 129 PRO A C 1
ATOM 1021 O O . PRO A 1 129 ? 18.816 23.901 3.633 1.00 52.78 129 PRO A O 1
ATOM 1024 N N . ALA A 1 130 ? 17.444 25.437 2.729 1.00 48.53 130 ALA A N 1
ATOM 1025 C CA . ALA A 1 130 ? 17.118 24.727 1.500 1.00 48.53 130 ALA A CA 1
ATOM 1026 C C . ALA A 1 130 ? 18.373 24.313 0.709 1.00 48.53 130 ALA A C 1
ATOM 1028 O O . ALA A 1 130 ? 19.100 25.151 0.179 1.00 48.53 130 ALA A O 1
ATOM 1029 N N . GLN A 1 131 ? 18.595 23.006 0.585 1.00 45.09 131 GLN A N 1
ATOM 1030 C CA . GLN A 1 131 ? 19.593 22.438 -0.321 1.00 45.09 131 GLN A CA 1
ATOM 1031 C C . GLN A 1 131 ? 19.055 22.447 -1.770 1.00 45.09 131 GLN A C 1
ATOM 1033 O O . GLN A 1 131 ? 17.929 21.992 -2.004 1.00 45.09 131 GLN A O 1
ATOM 1038 N N . PRO A 1 132 ? 19.826 22.938 -2.760 1.00 52.72 132 PRO A N 1
ATOM 1039 C CA . PRO A 1 132 ? 19.420 22.944 -4.163 1.00 52.72 132 PRO A CA 1
ATOM 1040 C C . PRO A 1 132 ? 19.441 21.524 -4.754 1.00 52.72 132 PRO A C 1
ATOM 1042 O O . PRO A 1 132 ? 20.463 20.840 -4.757 1.00 52.72 132 PRO A O 1
ATOM 1045 N N . LYS A 1 133 ? 18.289 21.083 -5.276 1.00 48.59 133 LYS A N 1
ATOM 1046 C CA . LYS A 1 133 ? 18.126 19.801 -5.981 1.00 48.59 133 LYS A CA 1
ATOM 1047 C C . LYS A 1 133 ? 19.054 19.734 -7.209 1.00 48.59 133 LYS A C 1
ATOM 1049 O O . LYS A 1 133 ? 19.001 20.646 -8.036 1.00 48.59 133 LYS A O 1
ATOM 1054 N N . PRO A 1 134 ? 19.842 18.658 -7.391 1.00 47.25 134 PRO A N 1
ATOM 1055 C CA . PRO A 1 134 ? 20.665 18.486 -8.582 1.00 47.25 134 PRO A CA 1
ATOM 1056 C C . PRO A 1 134 ? 19.784 18.273 -9.819 1.00 47.25 134 PRO A C 1
ATOM 1058 O O . PRO A 1 134 ? 18.890 17.425 -9.830 1.00 47.25 134 PRO A O 1
ATOM 1061 N N . ALA A 1 135 ? 20.054 19.062 -10.860 1.00 51.09 135 ALA A N 1
ATOM 1062 C CA . ALA A 1 135 ? 19.397 19.007 -12.157 1.00 51.09 135 ALA A CA 1
ATOM 1063 C C . ALA A 1 135 ? 19.607 17.631 -12.810 1.00 51.09 135 ALA A C 1
ATOM 1065 O O . ALA A 1 135 ? 20.697 17.300 -13.279 1.00 51.09 135 ALA A O 1
ATOM 1066 N N . GLN A 1 136 ? 18.555 16.814 -12.819 1.00 53.41 136 GLN A N 1
ATOM 1067 C CA . GLN A 1 136 ? 18.539 15.542 -13.529 1.00 53.41 136 GLN A CA 1
ATOM 1068 C C . GLN A 1 136 ? 18.242 15.784 -15.011 1.00 53.41 136 GLN A C 1
ATOM 1070 O O . GLN A 1 136 ? 17.324 16.509 -15.383 1.00 53.41 136 GLN A O 1
ATOM 1075 N N . GLN A 1 137 ? 19.090 15.185 -15.838 1.00 47.78 137 GLN A N 1
ATOM 1076 C CA . GLN A 1 137 ? 19.170 15.344 -17.281 1.00 47.78 137 GLN A CA 1
ATOM 1077 C C . GLN A 1 137 ? 17.889 14.861 -17.978 1.00 47.78 137 GLN A C 1
ATOM 1079 O O . GLN A 1 137 ? 17.357 13.792 -17.677 1.00 47.78 137 GLN A O 1
ATOM 1084 N N . ALA A 1 138 ? 17.422 15.670 -18.931 1.00 45.06 138 ALA A N 1
ATOM 1085 C CA . ALA A 1 138 ? 16.227 15.466 -19.736 1.00 45.06 138 ALA A CA 1
ATOM 1086 C C . ALA A 1 138 ? 16.351 14.227 -20.645 1.00 45.06 138 ALA A C 1
ATOM 1088 O O . ALA A 1 138 ? 16.872 14.291 -21.756 1.00 45.06 138 ALA A O 1
ATOM 1089 N N . GLY A 1 139 ? 15.863 13.087 -20.158 1.00 51.38 139 GLY A N 1
ATOM 1090 C CA . GLY A 1 139 ? 15.552 11.921 -20.983 1.00 51.38 139 GLY A CA 1
ATOM 1091 C C . GLY A 1 139 ? 14.232 12.098 -21.752 1.00 51.38 139 GLY A C 1
ATOM 1092 O O . GLY A 1 139 ? 13.452 12.998 -21.434 1.00 51.38 139 GLY A O 1
ATOM 1093 N N . PRO A 1 140 ? 13.964 11.246 -22.763 1.00 48.00 140 PRO A N 1
ATOM 1094 C CA . PRO A 1 140 ? 12.807 11.367 -23.652 1.00 48.00 140 PRO A CA 1
ATOM 1095 C C . PRO A 1 140 ? 11.525 11.437 -22.831 1.00 48.00 140 PRO A C 1
ATOM 1097 O O . PRO A 1 140 ? 11.360 10.623 -21.923 1.00 48.00 140 PRO A O 1
ATOM 1100 N N . ARG A 1 141 ? 10.671 12.421 -23.155 1.00 53.91 141 ARG A N 1
ATOM 1101 C CA . ARG A 1 141 ? 9.415 12.800 -22.485 1.00 53.91 141 ARG A CA 1
ATOM 1102 C C . ARG A 1 141 ? 8.594 11.568 -22.097 1.00 53.91 141 ARG A C 1
ATOM 1104 O O . ARG A 1 141 ? 7.708 11.133 -22.832 1.00 53.91 141 ARG A O 1
ATOM 1111 N N . ARG A 1 142 ? 8.922 10.974 -20.948 1.00 56.25 142 ARG A N 1
ATOM 1112 C CA . ARG A 1 142 ? 8.104 9.955 -20.303 1.00 56.25 142 ARG A CA 1
ATOM 1113 C C . ARG A 1 142 ? 6.809 10.670 -20.011 1.00 56.25 142 ARG A C 1
ATOM 1115 O O . ARG A 1 142 ? 6.854 11.730 -19.408 1.00 56.25 142 ARG A O 1
ATOM 1122 N N . GLN A 1 143 ? 5.717 10.132 -20.532 1.00 59.31 143 GLN A N 1
ATOM 1123 C CA . GLN A 1 143 ? 4.363 10.632 -20.343 1.00 59.31 143 GLN A CA 1
ATOM 1124 C C . GLN A 1 143 ? 4.214 11.128 -18.898 1.00 59.31 143 GLN A C 1
ATOM 1126 O O . GLN A 1 143 ? 4.113 10.316 -17.980 1.00 59.31 143 GLN A O 1
ATOM 1131 N N . GLU A 1 144 ? 4.272 12.449 -18.699 1.00 65.75 144 GLU A N 1
ATOM 1132 C CA . GLU A 1 144 ? 4.092 13.127 -17.409 1.00 65.75 144 GLU A CA 1
ATOM 1133 C C . GLU A 1 144 ? 2.603 13.093 -17.039 1.00 65.75 144 GLU A C 1
ATOM 1135 O O . GLU A 1 144 ? 1.970 14.101 -16.744 1.00 65.75 144 GLU A O 1
ATOM 1140 N N . GLY A 1 145 ? 2.009 11.904 -17.114 1.00 76.31 145 GLY A N 1
ATOM 1141 C CA . GLY A 1 145 ? 0.747 11.625 -16.471 1.00 76.31 145 GLY A CA 1
ATOM 1142 C C . GLY A 1 145 ? 0.990 11.611 -14.971 1.00 76.31 145 GLY A C 1
ATOM 1143 O O . GLY A 1 145 ? 1.932 10.964 -14.494 1.00 76.31 145 GLY A O 1
ATOM 1144 N N . GLN A 1 146 ? 0.131 12.320 -14.246 1.00 87.50 146 GLN A N 1
ATOM 1145 C CA . GLN A 1 146 ? 0.076 12.286 -12.794 1.00 87.50 146 GLN A CA 1
ATOM 1146 C C . GLN A 1 146 ? 0.106 10.823 -12.321 1.00 87.50 146 GLN A C 1
ATOM 1148 O O . GLN A 1 146 ? -0.562 9.945 -12.876 1.00 87.50 146 GLN A O 1
ATOM 1153 N N . THR A 1 147 ? 0.977 10.536 -11.355 1.00 94.50 147 THR A N 1
ATOM 1154 C CA . THR A 1 147 ? 0.986 9.250 -10.655 1.00 94.50 147 THR A CA 1
ATOM 1155 C C . THR A 1 147 ? -0.261 9.170 -9.792 1.00 94.50 147 THR A C 1
ATOM 1157 O O . THR A 1 147 ? -0.508 10.082 -9.004 1.00 94.50 147 THR A O 1
ATOM 1160 N N . CYS A 1 148 ? -1.013 8.077 -9.891 1.00 95.88 148 CYS A N 1
ATOM 1161 C CA . CYS A 1 148 ? -2.084 7.787 -8.948 1.00 95.88 148 CYS A CA 1
ATOM 1162 C C . CYS A 1 148 ? -1.487 7.652 -7.540 1.00 95.88 148 CYS A C 1
ATOM 1164 O O . CYS A 1 148 ? -0.646 6.782 -7.317 1.00 95.88 148 CYS A O 1
ATOM 1166 N N . GLU A 1 149 ? -1.915 8.487 -6.593 1.00 95.69 149 GLU A N 1
ATOM 1167 C CA . GLU A 1 149 ? -1.409 8.471 -5.211 1.00 95.69 149 GLU A CA 1
ATOM 1168 C C . GLU A 1 149 ? -1.723 7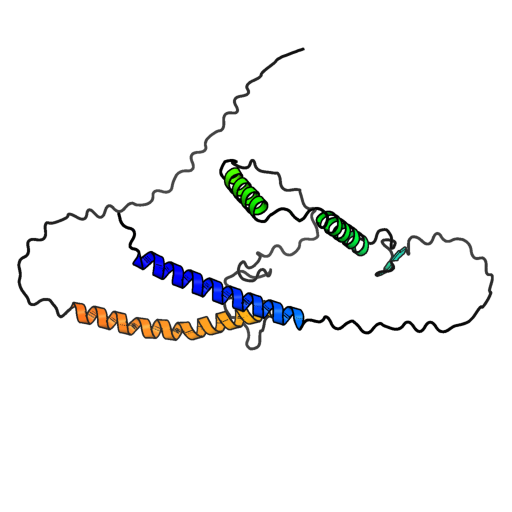.150 -4.496 1.00 95.69 149 GLU A C 1
ATOM 1170 O O . GLU A 1 149 ? -0.933 6.678 -3.684 1.00 95.69 149 GLU A O 1
ATOM 1175 N N . TYR A 1 150 ? -2.837 6.505 -4.859 1.00 96.44 150 TYR A N 1
ATOM 1176 C CA . TYR A 1 150 ? -3.270 5.258 -4.237 1.00 96.44 150 TYR A CA 1
ATOM 1177 C C . TYR A 1 150 ? -2.458 4.036 -4.692 1.00 96.44 150 TYR A C 1
ATOM 1179 O O . TYR A 1 150 ? -2.049 3.217 -3.873 1.00 96.44 150 TYR A O 1
ATOM 1187 N N . CYS A 1 151 ? -2.229 3.875 -6.004 1.00 95.94 151 CYS A N 1
ATOM 1188 C CA . CYS A 1 151 ? -1.569 2.675 -6.542 1.00 95.94 151 CYS A CA 1
ATOM 1189 C C . CYS A 1 151 ? -0.168 2.903 -7.126 1.00 95.94 151 CYS A C 1
ATOM 1191 O O . CYS A 1 151 ? 0.490 1.940 -7.526 1.00 95.94 151 CYS A O 1
ATOM 1193 N N . GLY A 1 152 ? 0.274 4.157 -7.234 1.00 94.00 152 GLY A N 1
ATOM 1194 C CA . GLY A 1 152 ? 1.582 4.546 -7.763 1.00 94.00 152 GLY A CA 1
ATOM 1195 C C . GLY A 1 152 ? 1.762 4.366 -9.274 1.00 94.00 152 GLY A C 1
ATOM 1196 O O . GLY A 1 152 ? 2.861 4.584 -9.781 1.00 94.00 152 GLY A O 1
ATOM 1197 N N . ARG A 1 153 ? 0.728 3.953 -10.021 1.00 93.12 153 ARG A N 1
ATOM 1198 C CA . ARG A 1 153 ? 0.813 3.801 -11.484 1.00 93.12 153 ARG A CA 1
ATOM 1199 C C . ARG A 1 153 ? 0.499 5.114 -12.196 1.00 93.12 153 ARG A C 1
ATOM 1201 O O . ARG A 1 153 ? -0.334 5.897 -11.751 1.00 93.12 153 ARG A O 1
ATOM 1208 N N . HIS A 1 154 ? 1.150 5.315 -13.335 1.00 94.06 154 HIS A N 1
ATOM 1209 C CA . HIS A 1 154 ? 0.900 6.446 -14.225 1.00 94.06 154 HIS A CA 1
ATOM 1210 C C . HIS A 1 154 ? -0.319 6.193 -15.123 1.00 94.06 154 HIS A C 1
ATOM 1212 O O . HIS A 1 154 ? -0.702 5.044 -15.362 1.00 94.06 154 HIS A O 1
ATOM 1218 N N . GLY A 1 155 ? -0.884 7.273 -15.663 1.00 92.38 155 GLY A N 1
ATOM 1219 C CA . GLY A 1 155 ? -1.924 7.215 -16.696 1.00 92.38 155 GLY A CA 1
ATOM 1220 C C . GLY A 1 155 ? -3.360 7.223 -16.171 1.00 92.38 155 GLY A C 1
ATOM 1221 O O . GLY A 1 155 ? -4.284 7.077 -16.966 1.00 92.38 155 GLY A O 1
ATOM 1222 N N . HIS A 1 156 ? -3.563 7.398 -14.863 1.00 94.69 156 HIS A N 1
ATOM 1223 C CA . HIS A 1 156 ? -4.878 7.633 -14.268 1.00 94.69 156 HIS A CA 1
ATOM 1224 C C . HIS A 1 156 ? -4.760 8.384 -12.936 1.00 94.69 156 HIS A C 1
ATOM 1226 O O . HIS A 1 156 ? -3.741 8.292 -12.255 1.00 94.69 156 HIS A O 1
ATOM 1232 N N . ASP A 1 157 ? -5.837 9.067 -12.553 1.00 95.25 157 ASP A N 1
ATOM 1233 C CA . ASP A 1 157 ? -5.982 9.706 -11.244 1.00 95.25 157 ASP A CA 1
ATOM 1234 C C . ASP A 1 157 ? -6.607 8.744 -10.229 1.00 95.25 157 ASP A C 1
ATOM 1236 O O . ASP A 1 157 ? -7.210 7.734 -10.597 1.00 95.25 157 ASP A O 1
ATOM 1240 N N . GLU A 1 158 ? -6.564 9.102 -8.947 1.00 95.81 158 GLU A N 1
ATOM 1241 C CA . GLU A 1 158 ? -7.169 8.322 -7.860 1.00 95.81 158 GLU A CA 1
ATOM 1242 C C . GLU A 1 158 ? -8.647 7.970 -8.123 1.00 95.81 158 GLU A C 1
ATOM 1244 O O . GLU A 1 158 ? -9.055 6.826 -7.940 1.00 95.81 158 GLU A O 1
ATOM 1249 N N . ARG A 1 159 ? -9.423 8.909 -8.685 1.00 95.94 159 ARG A N 1
ATOM 1250 C CA . ARG A 1 159 ? -10.850 8.717 -9.019 1.00 95.94 159 ARG A CA 1
ATOM 1251 C C . ARG A 1 159 ? -11.116 7.654 -10.087 1.00 95.94 159 ARG A C 1
ATOM 1253 O O . ARG A 1 159 ? -12.238 7.175 -10.186 1.00 95.94 159 ARG A O 1
ATOM 1260 N N . ARG A 1 160 ? -10.115 7.339 -10.915 1.00 96.38 160 ARG A N 1
ATOM 1261 C CA . ARG A 1 160 ? -10.171 6.312 -11.973 1.00 96.38 160 ARG A CA 1
ATOM 1262 C C . ARG A 1 160 ? -9.289 5.109 -11.634 1.00 96.38 160 ARG A C 1
ATOM 1264 O O . ARG A 1 160 ? -8.937 4.318 -12.505 1.00 96.38 160 ARG A O 1
ATOM 1271 N N . CYS A 1 161 ? -8.864 4.985 -10.379 1.00 97.12 161 CYS A N 1
ATOM 1272 C CA . CYS A 1 161 ? -8.042 3.875 -9.940 1.00 97.12 161 CYS A CA 1
ATOM 1273 C C . CYS A 1 161 ? -8.911 2.631 -9.769 1.00 97.12 161 CYS A C 1
ATOM 1275 O O . CYS A 1 161 ? -9.623 2.509 -8.777 1.00 97.12 161 CYS A O 1
ATOM 1277 N N . HIS A 1 162 ? -8.795 1.667 -10.684 1.00 98.00 162 HIS A N 1
ATOM 1278 C CA . HIS A 1 162 ? -9.517 0.389 -10.588 1.00 98.00 162 HIS A CA 1
ATOM 1279 C C . HIS A 1 162 ? -9.180 -0.398 -9.310 1.00 98.00 162 HIS A C 1
ATOM 1281 O O . HIS A 1 162 ? -9.932 -1.272 -8.909 1.00 98.00 162 HIS A O 1
ATOM 1287 N N . ILE A 1 163 ? -8.053 -0.099 -8.650 1.00 97.88 163 ILE A N 1
ATOM 1288 C CA . ILE A 1 163 ? -7.691 -0.728 -7.372 1.00 97.88 163 ILE A CA 1
ATOM 1289 C C . ILE A 1 163 ? -8.503 -0.129 -6.224 1.00 97.88 163 ILE A C 1
ATOM 1291 O O . ILE A 1 163 ? -8.920 -0.870 -5.340 1.00 97.88 163 ILE A O 1
ATOM 1295 N N . LEU A 1 164 ? -8.756 1.183 -6.250 1.00 97.62 164 LEU A N 1
ATOM 1296 C CA . LEU A 1 164 ? -9.581 1.876 -5.258 1.00 97.62 164 LEU A CA 1
ATOM 1297 C C . LEU A 1 164 ? -11.085 1.680 -5.518 1.00 97.62 164 LEU A C 1
ATOM 1299 O O . LEU A 1 164 ? -11.854 1.515 -4.574 1.00 97.62 164 LEU A O 1
ATOM 1303 N N . HIS A 1 165 ? -11.477 1.661 -6.794 1.00 97.38 165 HIS A N 1
ATOM 1304 C CA . HIS A 1 165 ? -12.850 1.538 -7.284 1.00 97.38 165 HIS A CA 1
ATOM 1305 C C . HIS A 1 165 ? -13.022 0.246 -8.105 1.00 97.38 165 HIS A C 1
ATOM 1307 O O . HIS A 1 165 ? -13.033 0.286 -9.339 1.00 97.38 165 HIS A O 1
ATOM 1313 N N . PRO A 1 166 ? -13.107 -0.926 -7.446 1.00 97.19 166 PRO A N 1
ATOM 1314 C CA . PRO A 1 166 ? -13.238 -2.221 -8.118 1.00 97.19 166 PRO A CA 1
ATOM 1315 C C . PRO A 1 166 ? -14.557 -2.401 -8.884 1.00 97.19 166 PRO A C 1
ATOM 1317 O O . PRO A 1 166 ? -14.659 -3.311 -9.700 1.00 97.19 166 PRO A O 1
ATOM 1320 N N . ASP A 1 167 ? -15.555 -1.552 -8.646 1.00 96.38 167 ASP A N 1
ATOM 1321 C CA . ASP A 1 167 ? -16.826 -1.483 -9.375 1.00 96.38 167 ASP A CA 1
ATOM 1322 C C . ASP A 1 167 ? -16.689 -0.877 -10.780 1.00 96.38 167 ASP A C 1
ATOM 1324 O O . ASP A 1 167 ? -17.484 -1.186 -11.664 1.00 96.38 167 ASP A O 1
ATOM 1328 N N . GLN A 1 168 ? -15.666 -0.047 -10.999 1.00 97.06 168 GLN A N 1
ATOM 1329 C CA . GLN A 1 168 ? -15.358 0.538 -12.309 1.00 97.06 168 GLN A CA 1
ATOM 1330 C C . GLN A 1 168 ? -14.482 -0.378 -13.174 1.00 97.06 168 GLN A C 1
ATOM 1332 O O . GLN A 1 168 ? -14.276 -0.102 -14.355 1.00 97.06 168 GLN A O 1
ATOM 1337 N N . ALA A 1 169 ? -13.931 -1.444 -12.590 1.00 96.75 169 ALA A N 1
ATOM 1338 C CA . ALA A 1 169 ? -13.089 -2.387 -13.303 1.00 96.75 169 ALA A CA 1
ATOM 1339 C C . ALA A 1 169 ? -13.933 -3.292 -14.216 1.00 96.75 169 ALA A C 1
ATOM 1341 O O . ALA A 1 169 ? -15.026 -3.726 -13.851 1.00 96.75 169 ALA A O 1
ATOM 1342 N N . GLU A 1 170 ? -13.408 -3.617 -15.399 1.00 96.69 170 GLU A N 1
ATOM 1343 C CA . GLU A 1 170 ? -14.062 -4.567 -16.301 1.00 96.69 170 GLU A CA 1
ATOM 1344 C C . GLU A 1 170 ? -14.215 -5.950 -15.632 1.00 96.69 170 GLU A C 1
ATOM 1346 O O . GLU A 1 170 ? -13.332 -6.370 -14.873 1.00 96.69 170 GLU A O 1
ATOM 1351 N N . PRO A 1 171 ? -15.298 -6.701 -15.909 1.00 96.25 171 PRO A N 1
ATOM 1352 C CA . PRO A 1 171 ? -15.462 -8.054 -15.387 1.00 96.25 171 PRO A CA 1
ATOM 1353 C C . PRO A 1 171 ? -14.280 -8.953 -15.779 1.00 96.25 171 PRO A C 1
ATOM 1355 O O . PRO A 1 171 ? -14.002 -9.154 -16.958 1.00 96.25 171 PRO A O 1
ATOM 1358 N N . GLY A 1 172 ? -13.577 -9.500 -14.784 1.00 94.69 172 GLY A N 1
ATOM 1359 C CA . GLY A 1 172 ? -12.376 -10.320 -14.992 1.00 94.69 172 GLY A CA 1
ATOM 1360 C C . GLY A 1 172 ? -11.060 -9.533 -15.032 1.00 94.69 172 GLY A C 1
ATOM 1361 O O . GLY A 1 172 ? -9.995 -10.138 -15.166 1.00 94.69 172 GLY A O 1
ATOM 1362 N N . TRP A 1 173 ? -11.094 -8.207 -14.876 1.00 96.69 173 TRP A N 1
ATOM 1363 C CA . TRP A 1 173 ? -9.884 -7.422 -14.669 1.00 96.69 173 TRP A CA 1
ATOM 1364 C C . TRP A 1 173 ? -9.285 -7.723 -13.292 1.00 96.69 173 TRP A C 1
ATOM 1366 O O . TRP A 1 173 ? -9.925 -7.531 -12.260 1.00 96.69 173 TRP A O 1
ATOM 1376 N N . GLU A 1 174 ? -8.021 -8.144 -13.273 1.00 96.00 174 GLU A N 1
ATOM 1377 C CA . GLU A 1 174 ? -7.237 -8.290 -12.051 1.00 96.00 174 GLU A CA 1
ATOM 1378 C C . GLU A 1 174 ? -5.857 -7.649 -12.210 1.00 96.00 174 GLU A C 1
ATOM 1380 O O . GLU A 1 174 ? -5.190 -7.810 -13.243 1.00 96.00 174 GLU A O 1
ATOM 1385 N N . PRO A 1 175 ? -5.350 -6.961 -11.174 1.00 96.69 175 PRO A N 1
ATOM 1386 C CA . PRO A 1 175 ? -3.992 -6.460 -11.207 1.00 96.69 175 PRO A CA 1
ATOM 1387 C C . PRO A 1 175 ? -2.985 -7.623 -11.231 1.00 96.69 175 PRO A C 1
ATOM 1389 O O . PRO A 1 175 ? -3.142 -8.660 -10.577 1.00 96.69 175 PRO A O 1
ATOM 1392 N N . ARG A 1 176 ? -1.908 -7.433 -12.007 1.00 95.38 176 ARG A N 1
ATOM 1393 C CA . ARG A 1 176 ? -0.850 -8.444 -12.188 1.00 95.38 176 ARG A CA 1
ATOM 1394 C C . ARG A 1 176 ? -0.018 -8.696 -10.930 1.00 95.38 176 ARG A C 1
ATOM 1396 O O . ARG A 1 176 ? 0.508 -9.788 -10.777 1.00 95.38 176 ARG A O 1
ATOM 1403 N N . SER A 1 177 ? 0.154 -7.697 -10.066 1.00 95.81 177 SER A N 1
ATOM 1404 C CA . SER A 1 177 ? 0.937 -7.858 -8.839 1.00 95.81 177 SER A CA 1
ATOM 1405 C C . SER A 1 177 ? 0.071 -8.392 -7.702 1.00 95.81 177 SER A C 1
ATOM 1407 O O . SER A 1 177 ? -1.033 -7.898 -7.472 1.00 95.81 177 SER A O 1
ATOM 1409 N N . LEU A 1 178 ? 0.607 -9.361 -6.954 1.00 95.94 178 LEU A N 1
ATOM 1410 C CA . LEU A 1 178 ? -0.086 -10.006 -5.832 1.00 95.94 178 LEU A CA 1
ATOM 1411 C C . LEU A 1 178 ? -0.524 -9.001 -4.761 1.00 95.94 178 LEU A C 1
ATOM 1413 O O . LEU A 1 178 ? -1.665 -9.040 -4.309 1.00 95.94 178 LEU A O 1
ATOM 1417 N N . LEU A 1 179 ? 0.344 -8.041 -4.425 1.00 95.94 179 LEU A N 1
ATOM 1418 C CA . LEU A 1 179 ? 0.031 -6.990 -3.455 1.00 95.94 179 LEU A CA 1
ATOM 1419 C C . LEU A 1 179 ? -1.190 -6.156 -3.876 1.00 95.94 179 LEU A C 1
ATOM 1421 O O . LEU A 1 179 ? -2.104 -5.942 -3.085 1.00 95.94 179 LEU A O 1
ATOM 1425 N N . LEU A 1 180 ? -1.234 -5.718 -5.140 1.00 96.31 180 LEU A N 1
ATOM 1426 C CA . LEU A 1 180 ? -2.357 -4.924 -5.645 1.00 96.31 180 LEU A CA 1
ATOM 1427 C C . LEU A 1 180 ? -3.628 -5.770 -5.777 1.00 96.31 180 LEU A C 1
ATOM 1429 O O . LEU A 1 180 ? -4.719 -5.229 -5.638 1.00 96.31 180 LEU A O 1
ATOM 1433 N N . ARG A 1 181 ? -3.504 -7.085 -6.0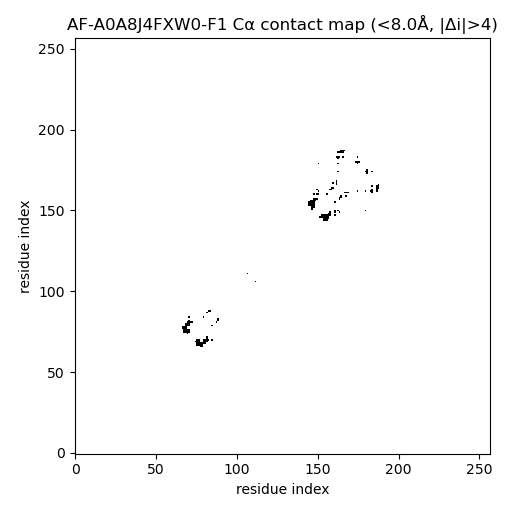00 1.00 97.81 181 ARG A N 1
ATOM 1434 C CA . ARG A 1 181 ? -4.642 -8.016 -6.014 1.00 97.81 181 ARG A CA 1
ATOM 1435 C C . ARG A 1 181 ? -5.264 -8.166 -4.629 1.00 97.81 181 ARG A C 1
ATOM 1437 O O . ARG A 1 181 ? -6.482 -8.094 -4.512 1.00 97.81 181 ARG A O 1
ATOM 1444 N N . ARG A 1 182 ? -4.439 -8.271 -3.580 1.00 97.56 182 ARG A N 1
ATOM 1445 C CA . ARG A 1 182 ? -4.906 -8.271 -2.183 1.00 97.56 182 ARG A CA 1
ATOM 1446 C C . ARG A 1 182 ? -5.632 -6.963 -1.841 1.00 97.56 182 ARG A C 1
ATOM 1448 O O . ARG A 1 182 ? -6.727 -7.014 -1.292 1.00 97.56 182 ARG A O 1
ATOM 1455 N N . LEU A 1 183 ? -5.078 -5.807 -2.224 1.00 97.12 183 LEU A N 1
ATOM 1456 C CA . LEU A 1 183 ? -5.735 -4.504 -2.018 1.00 97.12 183 LEU A CA 1
ATOM 1457 C C . LEU A 1 183 ? -7.056 -4.378 -2.791 1.00 97.12 183 LEU A C 1
ATOM 1459 O O . LEU A 1 183 ? -8.051 -3.918 -2.237 1.00 97.12 183 LEU A O 1
ATOM 1463 N N . PHE A 1 184 ? -7.083 -4.819 -4.052 1.00 97.88 184 PHE A N 1
ATOM 1464 C CA . PHE A 1 184 ? -8.295 -4.831 -4.875 1.00 97.88 184 PHE A CA 1
ATOM 1465 C C . PHE A 1 184 ? -9.413 -5.650 -4.214 1.00 97.88 184 PHE A C 1
ATOM 1467 O O . PHE A 1 184 ? -10.539 -5.171 -4.087 1.00 97.88 184 PHE A O 1
ATOM 1474 N N . GLN A 1 185 ? -9.089 -6.849 -3.722 1.00 97.31 185 GLN A N 1
ATOM 1475 C CA . GLN A 1 185 ? -10.038 -7.717 -3.025 1.00 97.31 185 GLN A CA 1
ATOM 1476 C C . GLN A 1 185 ? -10.565 -7.074 -1.729 1.00 97.31 185 GLN A C 1
ATOM 1478 O O . GLN A 1 185 ? -11.775 -7.042 -1.510 1.00 97.31 185 GLN A O 1
ATOM 1483 N N . GLN A 1 186 ? -9.690 -6.465 -0.921 1.00 97.44 186 GLN A N 1
ATOM 1484 C CA . GLN A 1 186 ? -10.094 -5.750 0.298 1.00 97.44 186 GLN A CA 1
ATOM 1485 C C . GLN A 1 186 ? -11.039 -4.575 0.008 1.00 97.44 186 GLN A C 1
ATOM 1487 O O . GLN A 1 186 ? -12.014 -4.361 0.729 1.00 97.44 186 GLN A O 1
ATOM 1492 N N . ASN A 1 187 ? -10.776 -3.798 -1.046 1.00 97.00 187 ASN A N 1
ATOM 1493 C CA . ASN A 1 187 ? -11.659 -2.693 -1.427 1.00 97.00 187 ASN A CA 1
ATOM 1494 C C . ASN A 1 187 ? -13.002 -3.198 -1.960 1.00 97.00 187 ASN A C 1
ATOM 1496 O O . ASN A 1 187 ? -14.035 -2.583 -1.691 1.00 97.00 187 ASN A O 1
ATOM 1500 N N . LYS A 1 188 ? -13.007 -4.345 -2.648 1.00 96.38 188 LYS A N 1
ATOM 1501 C CA . LYS A 1 188 ? -14.228 -5.002 -3.126 1.00 96.38 188 LYS A CA 1
ATOM 1502 C C . LYS A 1 188 ? -15.111 -5.445 -1.960 1.00 96.38 188 LYS A C 1
ATOM 1504 O O . LYS A 1 188 ? -16.305 -5.154 -1.959 1.00 96.38 188 LYS A O 1
ATOM 1509 N N . GLU A 1 189 ? -14.523 -6.058 -0.939 1.00 95.94 189 GLU A N 1
ATOM 1510 C CA . GLU A 1 189 ? -15.223 -6.448 0.292 1.00 95.94 189 GLU A CA 1
ATOM 1511 C C . GLU A 1 189 ? -15.772 -5.230 1.047 1.00 95.94 189 GLU A C 1
ATOM 1513 O O . GLU A 1 189 ? -16.927 -5.231 1.475 1.00 95.94 189 GLU A O 1
ATOM 1518 N N . LYS A 1 190 ? -14.996 -4.141 1.146 1.00 94.62 190 LYS A N 1
ATOM 1519 C CA . LYS A 1 190 ? -15.461 -2.883 1.759 1.00 94.62 190 LYS A CA 1
ATOM 1520 C C . LYS A 1 190 ? -16.658 -2.280 1.025 1.00 94.62 190 LYS A C 1
ATOM 1522 O O . LYS A 1 190 ? -17.604 -1.841 1.679 1.00 94.62 190 LYS A O 1
ATOM 1527 N N . LEU A 1 191 ? -16.632 -2.272 -0.308 1.00 93.12 191 LEU A N 1
ATOM 1528 C CA . LEU A 1 191 ? -17.752 -1.810 -1.134 1.00 93.12 191 LEU A CA 1
ATOM 1529 C C . LEU A 1 191 ? -18.995 -2.684 -0.945 1.00 93.12 191 LEU A C 1
ATOM 1531 O O . LEU A 1 191 ? -20.093 -2.149 -0.838 1.00 93.12 191 LEU A O 1
ATOM 1535 N N . GLN A 1 192 ? -18.830 -4.004 -0.826 1.00 92.56 192 GLN A N 1
ATOM 1536 C CA . GLN A 1 192 ? -19.935 -4.931 -0.551 1.00 92.56 192 GLN A CA 1
ATOM 1537 C C . GLN A 1 192 ? -20.502 -4.789 0.871 1.00 92.56 192 GLN A C 1
ATOM 1539 O O . GLN A 1 192 ? -21.706 -4.946 1.071 1.00 92.56 192 GLN A O 1
ATOM 1544 N N . ALA A 1 193 ? -19.671 -4.437 1.855 1.00 92.12 193 ALA A N 1
ATOM 1545 C CA . ALA A 1 193 ? -20.101 -4.211 3.237 1.00 92.12 193 ALA A CA 1
ATOM 1546 C C . ALA A 1 193 ? -20.809 -2.854 3.446 1.00 92.12 193 ALA A C 1
ATOM 1548 O O . ALA A 1 193 ? -21.607 -2.686 4.374 1.00 92.12 193 ALA A O 1
ATOM 1549 N N . GLN A 1 194 ? -20.540 -1.860 2.596 1.00 85.69 194 GLN A N 1
ATOM 1550 C CA . GLN A 1 194 ? -21.094 -0.508 2.716 1.00 85.69 194 GLN A CA 1
ATOM 1551 C C . GLN A 1 194 ? -22.632 -0.399 2.595 1.00 85.69 194 GLN A C 1
ATOM 1553 O O . GLN A 1 194 ? -23.220 0.318 3.416 1.00 85.69 194 GLN A O 1
ATOM 1558 N N . PRO A 1 195 ? -23.325 -1.082 1.656 1.00 75.88 195 PRO A N 1
ATOM 1559 C CA . PRO A 1 195 ? -24.784 -1.011 1.561 1.00 75.88 195 PRO A CA 1
ATOM 1560 C C . PRO A 1 195 ? -25.480 -1.548 2.817 1.00 75.88 195 PRO A C 1
ATOM 1562 O O . PRO A 1 195 ? -26.496 -0.990 3.231 1.00 75.88 195 PRO A O 1
ATOM 1565 N N . GLN A 1 196 ? -24.901 -2.546 3.496 1.00 68.19 196 GLN A N 1
ATOM 1566 C CA . GLN A 1 196 ? -25.439 -3.028 4.771 1.00 68.19 196 GLN A CA 1
ATOM 1567 C C . GLN A 1 196 ? -25.323 -1.968 5.873 1.00 68.19 196 GLN A C 1
ATOM 1569 O O . GLN A 1 196 ? -26.272 -1.764 6.628 1.00 68.19 196 GLN A O 1
ATOM 1574 N N . ARG A 1 197 ? -24.218 -1.211 5.924 1.00 63.38 197 ARG A N 1
ATOM 1575 C CA . ARG A 1 197 ? -24.062 -0.118 6.899 1.00 63.38 197 ARG A CA 1
ATOM 1576 C C . ARG A 1 197 ? -25.031 1.038 6.665 1.00 63.38 197 ARG A C 1
ATOM 1578 O O . ARG A 1 197 ? -25.581 1.559 7.632 1.00 63.38 197 ARG A O 1
ATOM 1585 N N . GLN A 1 198 ? -25.273 1.438 5.416 1.00 63.91 198 GLN A N 1
ATOM 1586 C CA . GLN A 1 198 ? -26.233 2.516 5.136 1.00 63.91 198 GLN A CA 1
ATOM 1587 C C . GLN A 1 198 ? -27.682 2.097 5.426 1.00 63.91 198 GLN A C 1
ATOM 1589 O O . GLN A 1 198 ? -28.474 2.923 5.883 1.00 63.91 198 GLN A O 1
ATOM 1594 N N . GLN A 1 199 ? -28.025 0.821 5.229 1.00 64.94 199 GLN A N 1
ATOM 1595 C CA . GLN A 1 199 ? -29.351 0.302 5.571 1.00 64.94 199 GLN A CA 1
ATOM 1596 C C . GLN A 1 199 ? -29.537 0.104 7.083 1.00 64.94 199 GLN A C 1
ATOM 1598 O O . GLN A 1 199 ? -30.610 0.414 7.590 1.00 64.94 199 GLN A O 1
ATOM 1603 N N . GLN A 1 200 ? -28.508 -0.323 7.824 1.00 62.84 200 GLN A N 1
ATOM 1604 C CA . GLN A 1 200 ? -28.576 -0.517 9.283 1.00 62.84 200 GLN A CA 1
ATOM 1605 C C . GLN A 1 200 ? -28.469 0.788 10.091 1.00 62.84 200 GLN A C 1
ATOM 1607 O O . GLN A 1 200 ? -29.042 0.886 11.176 1.00 62.84 200 GLN A O 1
ATOM 1612 N N . ALA A 1 201 ? -27.808 1.824 9.565 1.00 58.03 201 ALA A N 1
ATOM 1613 C CA . ALA A 1 201 ? -27.730 3.131 10.228 1.00 58.03 201 ALA A CA 1
ATOM 1614 C C . ALA A 1 201 ? -29.051 3.927 10.170 1.00 58.03 201 ALA A C 1
ATOM 1616 O O . ALA A 1 201 ? -29.265 4.851 10.958 1.00 58.03 201 ALA A O 1
ATOM 1617 N N . ARG A 1 202 ? -29.952 3.587 9.241 1.00 57.31 202 ARG A N 1
ATOM 1618 C CA . ARG A 1 202 ? -31.226 4.291 9.041 1.00 57.31 202 ARG A CA 1
ATOM 1619 C C . ARG A 1 202 ? -32.299 3.992 10.111 1.00 57.31 202 ARG A C 1
ATOM 1621 O O . ARG A 1 202 ? -32.887 4.958 10.596 1.00 57.31 202 ARG A O 1
ATOM 1628 N N . PRO A 1 203 ? -32.552 2.737 10.541 1.00 56.88 203 PRO A N 1
ATOM 1629 C CA . PRO A 1 203 ? -33.575 2.452 11.551 1.00 56.88 203 PRO A CA 1
ATOM 1630 C C . PRO A 1 203 ? -33.202 2.941 12.957 1.00 56.88 203 PRO A C 1
ATOM 1632 O O . PRO A 1 203 ? -34.086 3.356 13.700 1.00 56.88 203 PRO A O 1
ATOM 1635 N N . GLN A 1 204 ? -31.914 2.982 13.320 1.00 58.75 204 GLN A N 1
ATOM 1636 C CA . GLN A 1 204 ? -31.509 3.439 14.659 1.00 58.75 204 GLN A CA 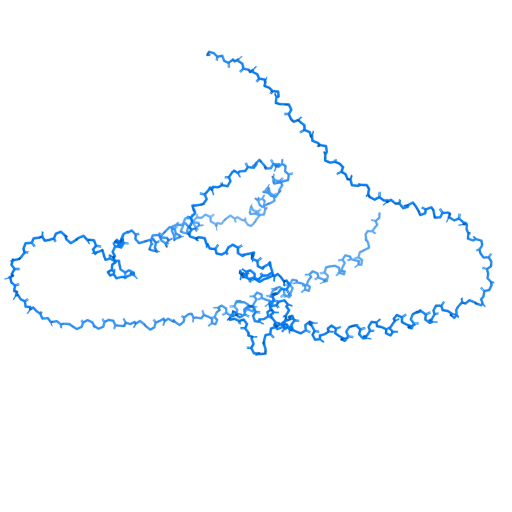1
ATOM 1637 C C . GLN A 1 204 ? -31.682 4.953 14.853 1.00 58.75 204 GLN A C 1
ATOM 1639 O O . GLN A 1 204 ? -32.046 5.398 15.938 1.00 58.75 204 GLN A O 1
ATOM 1644 N N . ARG A 1 205 ? -31.513 5.756 13.792 1.00 55.81 205 ARG A N 1
ATOM 1645 C CA . ARG A 1 205 ? -31.822 7.195 13.844 1.00 55.81 205 ARG A CA 1
ATOM 1646 C C . ARG A 1 205 ? -33.323 7.481 13.903 1.00 55.81 205 ARG A C 1
ATOM 1648 O O . ARG A 1 205 ? -33.713 8.422 14.578 1.00 55.81 205 ARG A O 1
ATOM 1655 N N . ALA A 1 206 ? -34.157 6.681 13.237 1.00 57.91 206 ALA A N 1
ATOM 1656 C CA . ALA A 1 206 ? -35.609 6.849 13.303 1.00 57.91 206 ALA A CA 1
ATOM 1657 C C . ALA A 1 206 ? -36.175 6.475 14.688 1.00 57.91 206 ALA A C 1
ATOM 1659 O O . ALA A 1 206 ? -37.025 7.191 15.209 1.00 57.91 206 ALA A O 1
ATOM 1660 N N . ALA A 1 207 ? -35.660 5.413 15.319 1.00 57.69 207 ALA A N 1
ATOM 1661 C CA . ALA A 1 207 ? -36.081 5.001 16.660 1.00 57.69 207 ALA A CA 1
ATOM 1662 C C . ALA A 1 207 ? -35.620 5.973 17.765 1.00 57.69 207 ALA A C 1
ATOM 1664 O O . ALA A 1 207 ? -36.390 6.274 18.672 1.00 57.69 207 ALA A O 1
ATOM 1665 N N . ALA A 1 208 ? -34.402 6.522 17.669 1.00 56.81 208 ALA A N 1
ATOM 1666 C CA . ALA A 1 208 ? -33.911 7.511 18.634 1.00 56.81 208 ALA A CA 1
ATOM 1667 C C . ALA A 1 208 ? -34.684 8.843 18.575 1.00 56.81 208 ALA A C 1
ATOM 1669 O O . ALA A 1 208 ? -34.866 9.488 19.603 1.00 56.81 208 ALA A O 1
ATOM 1670 N N . VAL A 1 209 ? -35.174 9.244 17.394 1.00 58.34 209 VAL A N 1
ATOM 1671 C CA . VAL A 1 209 ? -36.034 10.433 17.256 1.00 58.34 209 VAL A CA 1
ATOM 1672 C C . VAL A 1 209 ? -37.451 10.161 17.775 1.00 58.34 209 VAL A C 1
ATOM 1674 O O . VAL A 1 209 ? -38.043 11.050 18.372 1.00 58.34 209 VAL A O 1
ATOM 1677 N N . ALA A 1 210 ? -37.984 8.944 17.622 1.00 58.38 210 ALA A N 1
ATOM 1678 C CA . ALA A 1 210 ? -39.296 8.586 18.172 1.00 58.38 210 ALA A CA 1
ATOM 1679 C C . ALA A 1 210 ? -39.302 8.498 19.713 1.00 58.38 210 ALA A C 1
ATOM 1681 O O . ALA A 1 210 ? -40.270 8.917 20.339 1.00 58.38 210 ALA A O 1
ATOM 1682 N N . ALA A 1 211 ? -38.218 8.018 20.333 1.00 57.94 211 ALA A N 1
ATOM 1683 C CA . ALA A 1 211 ? -38.108 7.928 21.793 1.00 57.94 211 ALA A CA 1
ATOM 1684 C C . ALA A 1 211 ? -37.959 9.297 22.488 1.00 57.94 211 ALA A C 1
ATOM 1686 O O . ALA A 1 211 ? -38.328 9.435 23.648 1.00 57.94 211 ALA A O 1
ATOM 1687 N N . ALA A 1 212 ? -37.455 10.317 21.784 1.00 57.84 212 ALA A N 1
ATOM 1688 C CA . ALA A 1 212 ? -37.305 11.671 22.322 1.00 57.84 212 ALA A CA 1
ATOM 1689 C C . ALA A 1 212 ? -38.605 12.504 22.298 1.00 57.84 212 ALA A C 1
ATOM 1691 O O . ALA A 1 212 ? -38.610 13.614 22.812 1.00 57.84 212 ALA A O 1
ATOM 1692 N N . VAL A 1 213 ? -39.691 11.997 21.698 1.00 58.19 213 VAL A N 1
ATOM 1693 C CA . VAL A 1 213 ? -40.990 12.699 21.585 1.00 58.19 213 VAL A CA 1
ATOM 1694 C C . VAL A 1 213 ? -42.009 12.207 22.634 1.00 58.19 213 VAL A C 1
ATOM 1696 O O . VAL A 1 213 ? -43.141 12.670 22.666 1.00 58.19 213 VAL A O 1
ATOM 1699 N N . GLN A 1 214 ? -41.630 11.280 23.522 1.00 55.00 214 GLN A N 1
ATOM 1700 C CA . GLN A 1 214 ? -42.532 10.674 24.518 1.00 55.00 214 GLN A CA 1
ATOM 1701 C C . GLN A 1 214 ? -42.230 11.046 25.981 1.00 55.00 214 GLN A C 1
ATOM 1703 O O . GLN A 1 214 ? -42.731 10.383 26.883 1.00 55.00 214 GLN A O 1
ATOM 1708 N N . SER A 1 215 ? -41.443 12.093 26.240 1.00 53.91 215 SER A N 1
ATOM 1709 C CA . SER A 1 215 ? -41.074 12.507 27.605 1.00 53.91 215 SER A CA 1
ATOM 1710 C C . SER A 1 215 ? -41.380 13.980 27.914 1.00 53.91 215 SER A C 1
ATOM 1712 O O . SER A 1 215 ? -40.580 14.625 28.583 1.00 53.91 215 SER A O 1
ATOM 1714 N N . ASP A 1 216 ? -42.504 14.505 27.418 1.00 51.38 216 ASP A N 1
ATOM 1715 C CA . ASP A 1 216 ? -42.996 15.866 27.708 1.00 51.38 216 ASP A CA 1
ATOM 1716 C C . ASP A 1 216 ? -44.327 15.815 28.490 1.00 51.38 216 ASP A C 1
ATOM 1718 O O . ASP A 1 216 ? -45.339 16.326 28.016 1.00 51.38 216 ASP A O 1
ATOM 1722 N N . ASP A 1 217 ? -44.360 15.165 29.660 1.00 56.34 217 ASP A N 1
ATOM 1723 C CA . ASP A 1 217 ? -45.551 15.217 30.534 1.00 56.34 217 ASP A CA 1
ATOM 1724 C C . ASP A 1 217 ? -45.237 15.092 32.040 1.00 56.34 217 ASP A C 1
ATOM 1726 O O . ASP A 1 217 ? -45.963 14.443 32.782 1.00 56.34 217 ASP A O 1
ATOM 1730 N N . ASP A 1 218 ? -44.150 15.714 32.511 1.00 50.94 218 ASP A N 1
ATOM 1731 C CA . ASP A 1 218 ? -43.968 15.968 33.947 1.00 50.94 218 ASP A CA 1
ATOM 1732 C C . ASP A 1 218 ? -43.427 17.390 34.165 1.00 50.94 218 ASP A C 1
ATOM 1734 O O . ASP A 1 218 ? -42.262 17.713 33.911 1.00 50.94 218 ASP A O 1
ATOM 1738 N N . GLU A 1 219 ? -44.345 18.256 34.593 1.00 57.03 219 GLU A N 1
ATOM 1739 C CA . GLU A 1 219 ? -44.144 19.639 35.006 1.00 57.03 219 GLU A CA 1
ATOM 1740 C C . GLU A 1 219 ? -43.223 19.724 36.236 1.00 57.03 219 GLU A C 1
ATOM 1742 O O . GLU A 1 219 ? -43.654 19.511 37.368 1.00 57.03 219 GLU A O 1
ATOM 1747 N N . GLU A 1 220 ? -41.970 20.137 36.054 1.00 58.78 220 GLU A N 1
ATOM 1748 C CA . GLU A 1 220 ? -41.230 20.798 37.130 1.00 58.78 220 GLU A CA 1
ATOM 1749 C C . GLU A 1 220 ? -40.517 22.029 36.565 1.00 58.78 220 GLU A C 1
ATOM 1751 O O . GLU A 1 220 ? -39.551 21.949 35.802 1.00 58.78 220 GLU A O 1
ATOM 1756 N N . GLU A 1 221 ? -41.064 23.193 36.912 1.00 61.47 221 GLU A N 1
ATOM 1757 C CA . GLU A 1 221 ? -40.618 24.531 36.532 1.00 61.47 221 GLU A CA 1
ATOM 1758 C C . GLU A 1 221 ? -39.251 24.845 37.168 1.00 61.47 221 GLU A C 1
ATOM 1760 O O . GLU A 1 221 ? -39.111 25.636 38.101 1.00 61.47 221 GLU A O 1
ATOM 1765 N N . VAL A 1 222 ? -38.198 24.194 36.673 1.00 60.81 222 VAL A N 1
ATOM 1766 C CA . VAL A 1 222 ? -36.820 24.502 37.048 1.00 60.81 222 VAL A CA 1
ATOM 1767 C C . VAL A 1 222 ? -36.357 25.674 36.197 1.00 60.81 222 VAL A C 1
ATOM 1769 O O . VAL A 1 222 ? -36.086 25.552 35.004 1.00 60.81 222 VAL A O 1
ATOM 1772 N N . TYR A 1 223 ? -36.255 26.834 36.840 1.00 67.31 223 TYR A N 1
ATOM 1773 C CA . TYR A 1 223 ? -35.685 28.059 36.291 1.00 67.31 223 TYR A CA 1
ATOM 1774 C C . TYR A 1 223 ? -34.300 27.802 35.667 1.00 67.31 223 TYR A C 1
ATOM 1776 O O . TYR A 1 223 ? -33.276 27.758 36.355 1.00 67.31 223 TYR A O 1
ATOM 1784 N N . VAL A 1 224 ? -34.255 27.651 34.339 1.00 59.38 224 VAL A N 1
ATOM 1785 C CA . VAL A 1 224 ? -33.006 27.590 33.575 1.00 59.38 224 VAL A CA 1
ATOM 1786 C C . VAL A 1 224 ? -32.571 29.025 33.261 1.00 59.38 224 VAL A C 1
ATOM 1788 O O . VAL A 1 224 ? -33.251 29.730 32.504 1.00 59.38 224 VAL A O 1
ATOM 1791 N N . PRO A 1 225 ? -31.434 29.500 33.800 1.00 59.47 225 PRO A N 1
ATOM 1792 C CA . PRO A 1 225 ? -30.970 30.847 33.530 1.00 59.47 225 PRO A CA 1
ATOM 1793 C C . PRO A 1 225 ? -30.640 30.967 32.043 1.00 59.47 225 PRO A C 1
ATOM 1795 O O . PRO A 1 225 ? -29.802 30.237 31.511 1.00 59.47 225 PRO A O 1
ATOM 1798 N N . HIS A 1 226 ? -31.311 31.911 31.382 1.00 47.91 226 HIS A N 1
ATOM 1799 C CA . HIS A 1 226 ? -31.107 32.292 29.990 1.00 47.91 226 HIS A CA 1
ATOM 1800 C C . HIS A 1 226 ? -29.633 32.630 29.717 1.00 47.91 226 HIS A C 1
ATOM 1802 O O . HIS A 1 226 ? -29.204 33.785 29.790 1.00 47.91 226 HIS A O 1
ATOM 1808 N N . ARG A 1 227 ? -28.838 31.626 29.340 1.00 47.91 227 ARG A N 1
ATOM 1809 C CA . ARG A 1 227 ? -27.566 31.859 28.664 1.00 47.91 227 ARG A CA 1
ATOM 1810 C C . ARG A 1 227 ? -27.886 32.237 27.227 1.00 47.91 227 ARG A C 1
ATOM 1812 O O . ARG A 1 227 ? -28.180 31.391 26.390 1.00 47.91 227 ARG A O 1
ATOM 1819 N N . ARG A 1 228 ? -27.845 33.543 26.967 1.00 49.28 228 ARG A N 1
ATOM 1820 C CA . ARG A 1 228 ? -27.822 34.132 25.627 1.00 49.28 228 ARG A CA 1
ATOM 1821 C C . ARG A 1 228 ? -26.659 33.514 24.844 1.00 49.28 228 ARG A C 1
ATOM 1823 O O . ARG A 1 228 ? -25.528 33.984 24.946 1.00 49.28 228 ARG A O 1
ATOM 1830 N N . ASN A 1 229 ? -26.929 32.469 24.068 1.00 44.56 229 ASN A N 1
ATOM 1831 C CA . ASN A 1 229 ? -25.999 31.987 23.057 1.00 44.56 229 ASN A CA 1
ATOM 1832 C C . ASN A 1 229 ? -26.020 32.980 21.894 1.00 44.56 229 ASN A C 1
ATOM 1834 O O . ASN A 1 229 ? -26.815 32.888 20.961 1.00 44.56 229 ASN A O 1
ATOM 1838 N N . ALA A 1 230 ? -25.141 33.976 21.998 1.00 52.59 230 ALA A N 1
ATOM 1839 C CA . ALA A 1 230 ? -24.713 34.786 20.877 1.00 52.59 230 ALA A CA 1
ATOM 1840 C C . ALA A 1 230 ? -23.947 33.875 19.911 1.00 52.59 230 ALA A C 1
ATOM 1842 O O . ALA A 1 230 ? -22.741 33.666 20.040 1.00 52.59 230 ALA A O 1
ATOM 1843 N N . ASN A 1 231 ? -24.669 33.319 18.943 1.00 46.25 231 ASN A N 1
ATOM 1844 C CA . ASN A 1 231 ? -24.088 32.674 17.777 1.00 46.25 231 ASN A CA 1
ATOM 1845 C C . ASN A 1 231 ? -23.425 33.765 16.923 1.00 46.25 231 ASN A C 1
ATOM 1847 O O . ASN A 1 231 ? -24.011 34.291 15.979 1.00 46.25 231 ASN A O 1
ATOM 1851 N N . VAL A 1 232 ? -22.206 34.155 17.302 1.00 50.19 232 VAL A N 1
ATOM 1852 C CA . VAL A 1 232 ? -21.331 34.996 16.486 1.00 50.19 232 VAL A CA 1
ATOM 1853 C C . VAL A 1 232 ? -20.818 34.132 15.341 1.00 50.19 232 VAL A C 1
ATOM 1855 O O . VAL A 1 232 ? -19.871 33.358 15.481 1.00 50.19 232 VAL A O 1
ATOM 1858 N N . SER A 1 233 ? -21.475 34.269 14.195 1.00 50.12 233 SER A N 1
ATOM 1859 C CA . SER A 1 233 ? -21.003 33.798 12.899 1.00 50.12 233 SER A CA 1
ATOM 1860 C C . SER A 1 233 ? -19.638 34.418 12.597 1.00 50.12 233 SER A C 1
ATOM 1862 O O . SER A 1 233 ? -19.544 35.551 12.130 1.00 50.12 233 SER A O 1
ATOM 1864 N N . THR A 1 234 ? -18.556 33.686 12.856 1.00 50.44 234 THR A N 1
ATOM 1865 C CA . THR A 1 234 ? -17.227 34.062 12.368 1.00 50.44 234 THR A CA 1
ATOM 1866 C C . THR A 1 234 ? -17.109 33.647 10.905 1.00 50.44 234 THR A C 1
ATOM 1868 O O . THR A 1 234 ? -16.671 32.554 10.551 1.00 50.44 234 THR A O 1
ATOM 1871 N N . THR A 1 235 ? -17.515 34.549 10.014 1.00 45.16 235 THR A N 1
ATOM 1872 C CA . THR A 1 235 ? -17.107 34.513 8.610 1.00 45.16 235 THR A CA 1
ATOM 1873 C C . THR A 1 235 ? -15.582 34.600 8.541 1.00 45.16 235 THR A C 1
ATOM 1875 O O . THR A 1 235 ? -14.990 35.618 8.902 1.00 45.16 235 THR A O 1
ATOM 1878 N N . ARG A 1 236 ? -14.932 33.529 8.074 1.00 44.69 236 ARG A N 1
ATOM 1879 C CA . ARG A 1 236 ? -13.515 33.530 7.686 1.00 44.69 236 ARG A CA 1
ATOM 1880 C C . ARG A 1 236 ? -13.316 34.527 6.541 1.00 44.69 236 ARG A C 1
ATOM 1882 O O . ARG A 1 236 ? -13.619 34.226 5.391 1.00 44.69 236 ARG A O 1
ATOM 1889 N N . VAL A 1 237 ? -12.792 35.707 6.859 1.00 45.50 237 VAL A N 1
ATOM 1890 C CA . VAL A 1 237 ? -12.251 36.638 5.866 1.00 45.50 237 VAL A CA 1
ATOM 1891 C C . VAL A 1 237 ? -10.955 36.041 5.322 1.00 45.50 237 VAL A C 1
ATOM 1893 O O . VAL A 1 237 ? -10.059 35.664 6.078 1.00 45.50 237 VAL A O 1
ATOM 1896 N N . ALA A 1 238 ? -10.882 35.933 3.997 1.00 48.59 238 ALA A N 1
ATOM 1897 C CA . ALA A 1 238 ? -9.699 35.529 3.261 1.00 48.59 238 ALA A CA 1
ATOM 1898 C C . ALA A 1 238 ? -8.502 36.413 3.650 1.00 48.59 238 ALA A C 1
ATOM 1900 O O . ALA A 1 238 ? -8.500 37.625 3.439 1.00 48.59 238 ALA A O 1
ATOM 1901 N N . GLY A 1 239 ? -7.481 35.788 4.238 1.00 42.16 239 GLY A N 1
ATOM 1902 C CA . GLY A 1 239 ? -6.231 36.440 4.601 1.00 42.16 239 GLY A CA 1
ATOM 1903 C C . GLY A 1 239 ? -5.501 36.948 3.362 1.00 42.16 239 GLY A C 1
ATOM 1904 O O . GLY A 1 239 ? -5.000 36.172 2.547 1.00 42.16 239 GLY A O 1
ATOM 1905 N N . ALA A 1 240 ? -5.434 38.272 3.247 1.00 49.19 240 ALA A N 1
ATOM 1906 C CA . ALA A 1 240 ? -4.595 38.986 2.306 1.00 49.19 240 ALA A CA 1
ATOM 1907 C C . ALA A 1 240 ? -3.118 38.605 2.507 1.00 49.19 240 ALA A C 1
ATOM 1909 O O . ALA A 1 240 ? -2.559 38.725 3.600 1.00 49.19 240 ALA A O 1
ATOM 1910 N N . LYS A 1 241 ? -2.474 38.168 1.422 1.00 48.44 241 LYS A N 1
ATOM 1911 C CA . LYS A 1 241 ? -1.034 37.912 1.350 1.00 48.44 241 LYS A CA 1
ATOM 1912 C C . LYS A 1 241 ? -0.285 39.238 1.528 1.00 48.44 241 LYS A C 1
ATOM 1914 O O . LYS A 1 241 ? -0.125 39.994 0.571 1.00 48.44 241 LYS A O 1
ATOM 1919 N N . LYS A 1 242 ? 0.183 39.533 2.744 1.00 52.75 242 LYS A N 1
ATOM 1920 C CA . LYS A 1 242 ? 1.149 40.614 2.972 1.00 52.75 242 LYS A CA 1
ATOM 1921 C C . LYS A 1 242 ? 2.496 40.194 2.384 1.00 52.75 242 LYS A C 1
ATOM 1923 O O . LYS A 1 242 ? 3.174 39.304 2.887 1.00 52.75 242 LYS A O 1
ATOM 1928 N N . LYS A 1 243 ? 2.841 40.844 1.277 1.00 53.28 243 LYS A N 1
ATOM 1929 C CA . LYS A 1 243 ? 4.132 40.799 0.596 1.00 53.28 243 LYS A CA 1
ATOM 1930 C C . LYS A 1 243 ? 5.154 41.513 1.490 1.00 53.28 243 LYS A C 1
ATOM 1932 O O . LYS A 1 243 ? 5.292 42.730 1.416 1.00 53.28 243 LYS A O 1
ATOM 1937 N N . LEU A 1 244 ? 5.816 40.775 2.379 1.00 51.91 244 LEU A N 1
ATOM 1938 C CA . LEU A 1 244 ? 6.986 41.274 3.101 1.00 51.91 244 LEU A CA 1
ATOM 1939 C C . LEU A 1 244 ? 8.132 41.406 2.089 1.00 51.91 244 LEU A C 1
ATOM 1941 O O . LEU A 1 244 ? 8.690 40.415 1.624 1.00 51.91 244 LEU A O 1
ATOM 1945 N N . ARG A 1 245 ? 8.414 42.651 1.695 1.00 49.69 245 ARG A N 1
ATOM 1946 C CA . ARG A 1 245 ? 9.658 43.046 1.032 1.00 49.69 245 ARG A CA 1
ATOM 1947 C C . ARG A 1 245 ? 10.795 42.791 2.021 1.00 49.69 245 ARG A C 1
ATOM 1949 O O . ARG A 1 245 ? 10.875 43.463 3.041 1.00 49.69 245 ARG A O 1
ATOM 1956 N N . SER A 1 246 ? 11.648 41.820 1.723 1.00 53.22 246 SER A N 1
ATOM 1957 C CA . SER A 1 246 ? 12.952 41.684 2.362 1.00 53.22 246 SER A CA 1
ATOM 1958 C C . SER A 1 246 ? 13.870 42.769 1.800 1.00 53.22 246 SER A C 1
ATOM 1960 O O . SER A 1 246 ? 14.358 42.656 0.674 1.00 53.22 246 SER A O 1
ATOM 1962 N N . GLU A 1 247 ? 14.064 43.841 2.558 1.00 50.47 247 GLU A N 1
ATOM 1963 C CA . GLU A 1 247 ? 15.180 44.756 2.347 1.00 50.47 247 GLU A CA 1
ATOM 1964 C C . GLU A 1 247 ? 16.461 44.034 2.775 1.00 50.47 247 GLU A C 1
ATOM 1966 O O . GLU A 1 247 ? 16.656 43.691 3.941 1.00 50.47 247 GLU A O 1
ATOM 1971 N N . CYS A 1 248 ? 17.316 43.738 1.798 1.00 50.00 248 CYS A N 1
ATOM 1972 C CA . CYS A 1 248 ? 18.669 43.265 2.032 1.00 50.00 248 CYS A CA 1
ATOM 1973 C C . CYS A 1 248 ? 19.486 44.412 2.636 1.00 50.00 248 CYS A C 1
ATOM 1975 O O . CYS A 1 248 ? 19.939 45.306 1.922 1.00 50.00 248 CYS A O 1
ATOM 1977 N N . PHE A 1 249 ? 19.685 44.372 3.952 1.00 52.75 249 PHE A N 1
ATOM 1978 C CA . PHE A 1 249 ? 20.731 45.134 4.623 1.00 52.75 249 PHE A CA 1
ATOM 1979 C C . PHE A 1 249 ? 22.092 44.568 4.198 1.00 52.75 249 PHE A C 1
ATOM 1981 O O . PHE A 1 249 ? 22.532 43.523 4.674 1.00 52.75 249 PHE A O 1
ATOM 1988 N N . ALA A 1 250 ? 22.751 45.254 3.267 1.00 53.06 250 ALA A N 1
ATOM 1989 C CA . ALA A 1 250 ? 24.163 45.061 2.983 1.00 53.06 250 ALA A CA 1
ATOM 1990 C C . ALA A 1 250 ? 24.972 45.689 4.126 1.00 53.06 250 ALA A C 1
ATOM 1992 O O . ALA A 1 250 ? 25.164 46.903 4.156 1.00 53.06 250 ALA A O 1
ATOM 1993 N N . TYR A 1 251 ? 25.436 44.874 5.076 1.00 51.16 251 TYR A N 1
ATOM 1994 C CA . TYR A 1 251 ? 26.476 45.302 6.009 1.00 51.16 251 TYR A CA 1
ATOM 1995 C C . TYR A 1 251 ? 27.836 44.882 5.458 1.00 51.16 251 TYR A C 1
ATOM 1997 O O . TYR A 1 251 ? 28.248 43.726 5.525 1.00 51.16 251 TYR A O 1
ATOM 2005 N N . SER A 1 252 ? 28.495 45.867 4.857 1.00 54.84 252 SER A N 1
ATOM 2006 C CA . SER A 1 252 ? 29.908 45.846 4.513 1.00 54.84 252 SER A CA 1
ATOM 2007 C C . SER A 1 252 ? 30.718 45.813 5.811 1.00 54.84 252 SER A C 1
ATOM 2009 O O . SER A 1 252 ? 30.665 46.760 6.592 1.00 54.84 252 SER A O 1
ATOM 2011 N N . MET A 1 253 ? 31.457 44.732 6.054 1.00 54.97 253 MET A N 1
ATOM 2012 C CA . MET A 1 253 ? 32.528 44.706 7.051 1.00 54.97 253 MET A CA 1
ATOM 2013 C C . MET A 1 253 ? 33.836 44.430 6.326 1.00 54.97 253 MET A C 1
ATOM 2015 O O . MET A 1 253 ? 34.228 43.301 6.041 1.00 54.97 253 MET A O 1
ATOM 2019 N N . PHE A 1 254 ? 34.455 45.552 5.9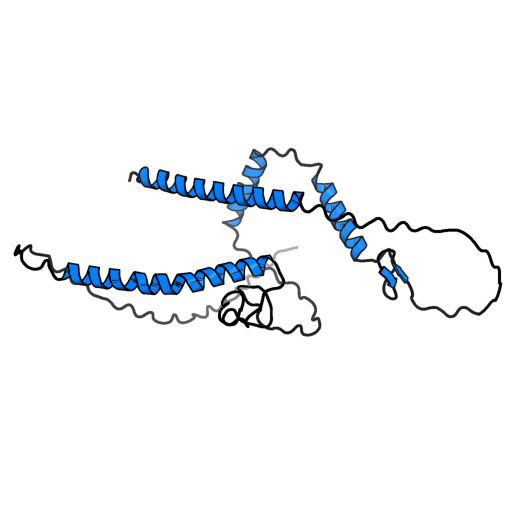91 1.00 58.56 254 PHE A N 1
ATOM 2020 C CA . PHE A 1 254 ? 35.850 45.729 5.650 1.00 58.56 254 PHE A CA 1
ATOM 2021 C C . PHE A 1 254 ? 36.687 45.523 6.924 1.00 58.56 254 PHE A C 1
ATOM 2023 O O . PHE A 1 254 ? 36.593 46.326 7.846 1.00 58.56 254 PHE A O 1
ATOM 2030 N N . ALA A 1 255 ? 37.497 44.470 6.973 1.00 55.59 255 ALA A N 1
ATOM 2031 C CA . ALA A 1 255 ? 38.687 44.331 7.821 1.00 55.59 255 ALA A CA 1
ATOM 2032 C C . ALA A 1 255 ? 39.358 43.013 7.406 1.00 55.59 255 ALA A C 1
ATOM 2034 O O . ALA A 1 255 ? 38.688 41.995 7.329 1.00 55.59 255 ALA A O 1
ATOM 2035 N N . GLY A 1 256 ? 40.637 42.906 7.090 1.00 57.12 256 GLY A N 1
ATOM 2036 C CA . GLY A 1 256 ? 41.773 43.803 7.175 1.00 57.12 256 GLY A CA 1
ATOM 2037 C C . GLY A 1 256 ? 43.004 42.915 6.940 1.00 57.12 256 GLY A C 1
ATOM 2038 O O . GLY A 1 256 ? 42.979 41.752 7.322 1.00 57.12 256 GLY A O 1
ATOM 2039 N N . ARG A 1 257 ? 43.978 43.485 6.227 1.00 52.59 257 ARG A N 1
ATOM 2040 C CA . ARG A 1 257 ? 45.405 43.134 6.077 1.00 52.59 257 ARG A CA 1
ATOM 2041 C C . ARG A 1 257 ? 45.932 41.823 6.658 1.00 52.59 257 ARG A C 1
ATOM 2043 O O . ARG A 1 257 ? 45.859 41.655 7.892 1.00 52.59 257 ARG A O 1
#

Mean predicted aligned error: 21.78 Å

Solvent-accessible surface area (backbone atoms only — not comparable to full-atom values): 17144 Å² total; per-residue (Å²): 132,84,74,62,63,66,63,55,54,53,52,49,49,55,52,51,54,53,50,52,55,50,50,53,52,51,53,51,53,52,53,55,54,67,70,56,62,74,75,73,70,76,78,77,76,78,82,79,77,77,90,78,93,78,92,76,94,72,96,71,79,90,72,86,76,86,49,80,26,56,15,92,89,73,42,79,31,76,83,45,37,50,91,66,32,62,75,62,52,54,51,53,59,53,50,55,61,56,60,74,58,66,89,73,74,84,71,52,70,66,57,54,50,55,50,51,55,51,52,58,59,56,65,75,74,58,88,78,78,88,77,84,78,81,86,76,80,90,64,83,84,66,79,85,45,60,59,10,83,82,79,67,46,65,77,40,50,59,95,68,29,46,51,74,40,48,86,78,40,61,93,88,70,70,62,90,49,68,69,53,37,53,49,24,52,52,40,41,52,51,60,64,51,44,60,58,49,62,59,60,55,50,59,58,56,56,50,56,56,56,64,70,73,74,76,89,84,78,95,70,93,70,87,72,80,84,74,83,78,76,81,74,80,79,76,83,72,82,81,77,84,78,81,77,78,80,77,82,80,83,78,86,79,88,80,78,137

Organism: NCBI:txid1737510

pLDDT: mean 72.22, std 19.61, range [42.16, 98.0]

Sequence (257 aa):
GSVDNKLWYERLGEIADYAEQYWQNLVQIKAEDEDYKPATAPARAQERSGSAQRDSTRRTSPKVQEGRHYCSHHGQNATHDTKDCRVLNGRKSAASTSAQRQDKQEESLDEKIARAVRAVLATQHEATPAQPKPAQQAGPRRQEGQTCEYCGRHGHDERRCHILHPDQAEPGWEPRSLLLRRLFQQNKEKLQAQPQRQQQARPQRAAAVAAAVQSDDDEEEVYVPHRRNANVSTTRVAGAKKKLRSECFAYSMFAGR

Secondary structure (DSSP, 8-state):
----HHHHHHHHHHHHHHHHHHHHHHHHHHHHHHH---------------------------------EEETTTEEESS--GGG-HHHHHHHHHHHHHHTTGGG----HHHHHHHHHHHHHHTTS-----PPPP-----S----PPBPTTT--BSS-GGG-TTT-TTSSPTT---SSHHHHHHHHHHHHHHHHHHHHHHHHHHHHHHHHHHTTS-------------------------------------------

Radius of gyration: 35.58 Å; Cα contacts (8 Å, |Δi|>4): 88; chains: 1; bounding box: 93×78×84 Å

Foldseek 3Di:
DPDPVVVVVVVVVVVVVVVVVVVVVVVVVVVVVVVPPPPPPPPPPPPPDDDDDDDDDDDDDDDPPQAQEQAPVPGTDRPDHVVPPPVVVVVVVVVVVVVVPPVDPPPDPVVVVVVVVVVVVVVVPDPDDDDDDDDDDDDDCDPPADQAPVPRDGDDHVVCPCLQVVVNDDVPDADPDPVSRVSSVVNVVVVVVVVVVVVVVVVVVVVVVVVVVPPPPDDDPDDDPDPPPPPPPPDDDPDDPDPPPPDDDDDDDDDDD